Protein AF-A0A0V0HWE5-F1 (afdb_monomer)

Mean predicted aligned error: 19.74 Å

Secondary structure (DSSP, 8-state):
----------------------PPPHHHHHHHHHHHHHHHHHHHHHHHHHHHHHTT-TTTS-HHHHHHHHHHHHHHHHHHHHHHHHHTT--GGGSTHHHHHHHHHHHHHHHHHHHHHHHS---GGGS--HHHHHHHHHHH-TT--HHHHHHHHHHHHT-S---TTSGGGT-----------HHHHHHHHHHHHHHHHH--SSS---SS-PPPP---------

Organism: Solanum chacoense (NCBI:txid4108)

Solvent-accessible surface area (backbone atoms only — not comparable to full-atom values): 14117 Å² total; per-residue (Å²): 140,82,89,85,87,88,85,85,88,79,89,77,86,82,75,81,80,75,71,84,66,81,73,76,56,65,70,58,53,50,53,51,54,52,50,50,52,52,49,56,54,48,49,54,53,49,53,54,52,50,50,46,50,73,69,63,50,49,79,74,42,55,74,68,56,42,50,51,53,52,51,50,52,51,51,52,52,53,51,52,51,39,50,55,34,47,76,71,74,38,70,42,77,87,39,74,59,40,58,52,52,53,53,52,48,54,51,49,53,53,49,50,50,51,53,50,57,72,70,43,78,80,56,73,86,76,53,82,53,63,33,59,50,25,50,50,50,60,71,72,44,91,86,60,52,73,68,55,48,51,52,31,54,34,34,44,70,68,75,40,85,74,75,74,85,69,60,82,75,70,78,72,76,75,82,71,75,84,76,69,52,73,66,57,57,49,50,53,50,51,54,50,52,48,44,71,74,67,49,74,96,69,86,77,93,84,64,98,77,74,78,82,83,82,88,73,87,90,77,90,84,134

InterPro domains:
  IPR011082 Exosome-associated factor Rrp47/DNA strand repair C1D [PTHR15341] (23-208)

Sequence (222 aa):
MERVTEKEIGSSSSTSSSSNRKQIPDSVMEAVNRTSKNIDDLSSNVDEFLSLYGAGVFPDLGPLQQAQSLILLAKATTTLFALRLRCKGINPDDRPVKLEFERLSLFQEKLQELMALNKAPLRPSARINPQGAARFIEHSLPDLTPDQRKSMREISKGDGPRIKYLERVVHKKRKYPEQQSVRTATQEFLEKAARELLGENQSGFKGPLQLPEGDGEDVPMS

Nearest PDB structures (foldseek):
  8tsc-assembly1_B  TM=4.204E-01  e=5.463E+00  Homo sapiens
  8tdu-assembly1_B  TM=2.503E-01  e=4.856E+00  Homo sapiens

pLDDT: mean 76.26, std 19.78, range [33.34, 97.31]

Radius of gyration: 40.5 Å; Cα contacts (8 Å, |Δi|>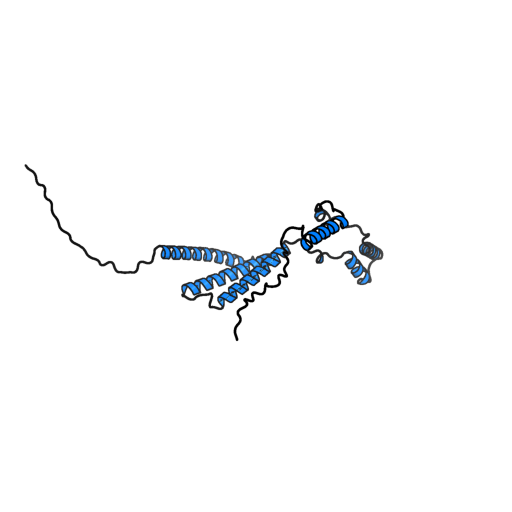4): 60; chains: 1; bounding box: 122×69×99 Å

Foldseek 3Di:
DDDDDDDDDDDDDPDDPPPPPVDDPVVVVVVVVVVVVVVVVVVVVVVVLVVCVVVPVLVVDDPLVNLVSVLVVLVVVLVVVCVVCVVVVHHCCVDCSVVSVVVSVVSVVVSVVVVVVVVDDDPPVPDPQLLVVLVCCLPVDPDDDPVSNVQSVCSVVVNHDDPPPPPPPPPPDDPDPDDDPPVVVVVVVVVVVCCLCVPDPDDDDDDPDDDDDDDDDDDDDD

Structure (mmCIF, N/CA/C/O backbone):
data_AF-A0A0V0HWE5-F1
#
_entry.id   AF-A0A0V0HWE5-F1
#
loop_
_atom_site.group_PDB
_atom_site.id
_atom_site.type_symbol
_atom_site.label_atom_id
_atom_site.label_alt_id
_atom_site.label_comp_id
_atom_site.label_asym_id
_atom_site.label_entity_id
_atom_site.label_seq_id
_atom_site.pdbx_PDB_ins_code
_atom_site.Cartn_x
_atom_site.Cartn_y
_atom_site.Cartn_z
_atom_site.occupancy
_atom_site.B_iso_or_equiv
_atom_site.auth_seq_id
_atom_site.auth_comp_id
_atom_site.auth_asym_id
_atom_site.auth_atom_id
_atom_site.pdbx_PDB_model_num
ATOM 1 N N . MET A 1 1 ? -77.116 32.538 46.857 1.00 41.03 1 MET A N 1
ATOM 2 C CA . MET A 1 1 ? -76.251 31.341 46.843 1.00 41.03 1 MET A CA 1
ATOM 3 C C . MET A 1 1 ? -75.023 31.698 46.016 1.00 41.03 1 MET A C 1
ATOM 5 O O . MET A 1 1 ? -75.010 31.463 44.823 1.00 41.03 1 MET A O 1
ATOM 9 N N . GLU A 1 2 ? -74.172 32.620 46.458 1.00 36.66 2 GLU A N 1
ATOM 10 C CA . GLU A 1 2 ? -73.298 32.634 47.647 1.00 36.66 2 GLU A CA 1
ATOM 11 C C . GLU A 1 2 ? -71.937 31.977 47.355 1.00 36.66 2 GLU A C 1
ATOM 13 O O . GLU A 1 2 ? -71.854 30.898 46.780 1.00 36.66 2 GLU A O 1
ATOM 18 N N . ARG A 1 3 ? -70.887 32.748 47.658 1.00 43.38 3 ARG A N 1
ATOM 19 C CA . ARG A 1 3 ? -69.461 32.531 47.381 1.00 43.38 3 ARG A CA 1
ATOM 20 C C . ARG A 1 3 ? -68.936 31.291 48.099 1.00 43.38 3 ARG A C 1
ATOM 22 O O . ARG A 1 3 ? -69.322 31.110 49.243 1.00 43.38 3 ARG A O 1
ATOM 29 N N . VAL A 1 4 ? -67.910 30.631 47.550 1.00 48.75 4 VAL A N 1
ATOM 30 C CA . VAL A 1 4 ? -66.791 30.114 48.363 1.00 48.75 4 VAL A CA 1
ATOM 31 C C . VAL A 1 4 ? -65.483 30.187 47.564 1.00 48.75 4 VAL A C 1
ATOM 33 O O . VAL A 1 4 ? -65.316 29.546 46.532 1.00 48.75 4 VAL A O 1
ATOM 36 N N . THR A 1 5 ? -64.566 31.009 48.061 1.00 47.47 5 THR A N 1
ATOM 37 C CA . THR A 1 5 ? -63.115 30.908 47.879 1.00 47.47 5 THR A CA 1
ATOM 38 C C . THR A 1 5 ? -62.572 29.939 48.919 1.00 47.47 5 THR A C 1
ATOM 40 O O . THR A 1 5 ? -62.862 30.166 50.089 1.00 47.47 5 THR A O 1
ATOM 43 N N . GLU A 1 6 ? -61.709 28.991 48.555 1.00 45.41 6 GLU A N 1
ATOM 44 C CA . GLU A 1 6 ? -60.754 28.419 49.511 1.00 45.41 6 GLU A CA 1
ATOM 45 C C . GLU A 1 6 ? -59.372 28.229 48.884 1.00 45.41 6 GLU A C 1
ATOM 47 O O . GLU A 1 6 ? -59.193 27.876 47.718 1.00 45.41 6 GLU A O 1
ATOM 52 N N . LYS A 1 7 ? -58.409 28.570 49.725 1.00 44.19 7 LYS A N 1
ATOM 53 C CA . LYS A 1 7 ? -56.963 28.589 49.593 1.00 44.19 7 LYS A CA 1
ATOM 54 C C . LYS A 1 7 ? -56.459 27.554 50.608 1.00 44.19 7 LYS A C 1
ATOM 56 O O . LYS A 1 7 ? -57.117 27.370 51.622 1.00 44.19 7 LYS A O 1
ATOM 61 N N . GLU A 1 8 ? -55.268 27.014 50.354 1.00 40.06 8 GLU A N 1
ATOM 62 C CA . GLU A 1 8 ? -54.281 26.434 51.293 1.00 40.06 8 GLU A CA 1
ATOM 63 C C . GLU A 1 8 ? -53.843 24.991 50.978 1.00 40.06 8 GLU A C 1
ATOM 65 O O . GLU A 1 8 ? -54.660 24.103 50.787 1.00 40.06 8 GLU A O 1
ATOM 70 N N . ILE A 1 9 ? -52.574 24.819 50.575 1.00 38.28 9 ILE A N 1
ATOM 71 C CA . ILE A 1 9 ? -51.355 24.472 51.353 1.00 38.28 9 ILE A CA 1
ATOM 72 C C . ILE A 1 9 ? -51.178 22.952 51.433 1.00 38.28 9 ILE A C 1
ATOM 74 O O . ILE A 1 9 ? -52.050 22.239 51.906 1.00 38.28 9 ILE A O 1
ATOM 78 N N . GLY A 1 10 ? -49.982 22.474 51.074 1.00 33.34 10 GLY A N 1
ATOM 79 C CA . GLY A 1 10 ? -49.492 21.211 51.623 1.00 33.34 10 GLY A CA 1
ATOM 80 C C . GLY A 1 10 ? -48.532 20.451 50.728 1.00 33.34 10 GLY A C 1
ATOM 81 O O . GLY A 1 10 ? -48.939 19.569 49.982 1.00 33.34 10 GLY A O 1
ATOM 82 N N . SER A 1 11 ? -47.242 20.757 50.864 1.00 44.69 11 SER A N 1
ATOM 83 C CA . SER A 1 11 ? -46.131 19.887 50.484 1.00 44.69 11 SER A CA 1
ATOM 84 C C . SER A 1 11 ? -46.395 18.415 50.805 1.00 44.69 11 SER A C 1
ATOM 86 O O . SER A 1 11 ? -46.680 18.060 51.944 1.00 44.69 11 SER A O 1
ATOM 88 N N . SER A 1 12 ? -46.133 17.539 49.843 1.00 40.34 12 SER A N 1
ATOM 89 C CA . SER A 1 12 ? -45.566 16.223 50.137 1.00 40.34 12 SER A CA 1
ATOM 90 C C . SER A 1 12 ? -44.520 15.903 49.079 1.00 40.34 12 SER A C 1
ATOM 92 O O . SER A 1 12 ? -44.768 15.375 48.002 1.00 40.34 12 SER A O 1
ATOM 94 N N . SER A 1 13 ? -43.307 16.309 49.430 1.00 45.25 13 SER A N 1
ATOM 95 C CA . SER A 1 13 ? -42.062 15.665 49.051 1.00 45.25 13 SER A CA 1
ATOM 96 C C . SER A 1 13 ? -42.220 14.143 48.952 1.00 45.25 13 SER A C 1
ATOM 98 O O . SER A 1 13 ? -42.266 13.463 49.975 1.00 45.25 13 SER A O 1
ATOM 100 N N . SER A 1 14 ? -42.226 13.594 47.739 1.00 41.97 14 SER A N 1
ATOM 101 C CA . SER A 1 14 ? -41.775 12.220 47.514 1.00 41.97 14 SER A CA 1
ATOM 102 C C . SER A 1 14 ? -40.329 12.280 47.043 1.00 41.97 14 SER A C 1
ATOM 104 O O . SER A 1 14 ? -40.000 12.319 45.856 1.00 41.97 14 SER A O 1
ATOM 106 N N . THR A 1 15 ? -39.485 12.386 48.056 1.00 38.53 15 THR A N 1
ATOM 107 C CA . THR A 1 15 ? -38.054 12.144 48.075 1.00 38.53 15 THR A CA 1
ATOM 108 C C . THR A 1 15 ? -37.641 10.952 47.213 1.00 38.53 15 THR A C 1
ATOM 110 O O . THR A 1 15 ? -38.073 9.820 47.409 1.00 38.53 15 THR A O 1
ATOM 113 N N . SER A 1 16 ? -36.737 11.249 46.281 1.00 50.16 16 SER A N 1
ATOM 114 C CA . SER A 1 16 ? -35.466 10.551 46.092 1.00 50.16 16 SER A CA 1
ATOM 115 C C . SER A 1 16 ? -35.472 9.028 46.267 1.00 50.16 16 SER A C 1
ATOM 117 O O . SER A 1 16 ? -35.171 8.494 47.333 1.00 50.16 16 SER A O 1
ATOM 119 N N . SER A 1 17 ? -35.581 8.331 45.146 1.00 45.50 17 SER A N 1
ATOM 120 C CA . SER A 1 17 ? -34.665 7.220 44.892 1.00 45.50 17 SER A CA 1
ATOM 121 C C . SER A 1 17 ? -34.130 7.327 43.467 1.00 45.50 17 SER A C 1
ATOM 123 O O . SER A 1 17 ? -34.233 6.410 42.656 1.00 45.50 17 SER A O 1
ATOM 125 N N . SER A 1 18 ? -33.522 8.483 43.156 1.00 45.94 18 SER A N 1
ATOM 126 C CA . SER A 1 18 ? -32.578 8.574 42.042 1.00 45.94 18 SER A CA 1
ATOM 127 C C . SER A 1 18 ? -31.434 7.629 42.360 1.00 45.94 18 SER A C 1
ATOM 129 O O . SER A 1 18 ? -30.475 7.975 43.049 1.00 45.94 18 SER A O 1
ATOM 131 N N . SER A 1 19 ? -31.597 6.393 41.894 1.00 50.16 19 SER A N 1
ATOM 132 C CA . SER A 1 19 ? -30.532 5.424 41.747 1.00 50.16 19 SER A CA 1
ATOM 133 C C . SER A 1 19 ? -29.379 6.167 41.104 1.00 50.16 19 SER A C 1
ATOM 135 O O . SER A 1 19 ? -29.466 6.572 39.948 1.00 50.16 19 SER A O 1
ATOM 137 N N . ASN A 1 20 ? -28.332 6.386 41.891 1.00 51.94 20 ASN A N 1
ATOM 138 C CA . ASN A 1 20 ? -27.132 7.126 41.536 1.00 51.94 20 ASN A CA 1
ATOM 139 C C . ASN A 1 20 ? -26.291 6.285 40.552 1.00 51.94 20 ASN A C 1
ATOM 141 O O . ASN A 1 20 ? -25.113 6.007 40.772 1.00 51.94 20 ASN A O 1
ATOM 145 N N . ARG A 1 21 ? -26.920 5.789 39.477 1.00 57.88 21 ARG A N 1
ATOM 146 C CA . ARG A 1 21 ? -26.221 5.261 38.317 1.00 57.88 21 ARG A CA 1
ATOM 147 C C . ARG A 1 21 ? -25.616 6.488 37.670 1.00 57.88 21 ARG A C 1
ATOM 149 O O . ARG A 1 21 ? -26.347 7.301 37.116 1.00 57.88 21 ARG A O 1
ATOM 156 N N . LYS A 1 22 ? -24.299 6.638 37.801 1.00 68.44 22 LYS A N 1
ATOM 157 C CA . LYS A 1 22 ? -23.520 7.622 37.048 1.00 68.44 22 LYS A CA 1
ATOM 158 C C . LYS A 1 22 ? -23.938 7.497 35.584 1.00 68.44 22 LYS A C 1
ATOM 160 O O . LYS A 1 22 ? -23.607 6.510 34.931 1.00 68.44 22 LYS A O 1
ATOM 165 N N . GLN A 1 23 ? -24.769 8.427 35.132 1.00 82.31 23 GLN A N 1
ATOM 166 C CA . GLN A 1 23 ? -25.356 8.387 33.806 1.00 82.31 23 GLN A CA 1
ATOM 167 C C . GLN A 1 23 ? -24.205 8.623 32.829 1.00 82.31 23 GLN A C 1
ATOM 169 O O . GLN A 1 23 ? -23.438 9.573 32.988 1.00 82.31 23 GLN A O 1
ATOM 174 N N . ILE A 1 24 ? -24.001 7.688 31.900 1.00 86.69 24 ILE A N 1
ATOM 175 C CA . ILE A 1 24 ? -22.943 7.805 30.894 1.00 86.69 24 ILE A CA 1
ATOM 176 C C . ILE A 1 24 ? -23.248 9.072 30.083 1.00 86.69 24 ILE A C 1
ATOM 178 O O . ILE A 1 24 ? -24.390 9.214 29.650 1.00 86.69 24 ILE A O 1
ATOM 182 N N . PRO A 1 25 ? -22.283 9.989 29.882 1.00 94.75 25 PRO A N 1
ATOM 183 C CA . PRO A 1 25 ? -22.539 11.205 29.121 1.00 94.75 25 PRO A CA 1
ATOM 184 C C . PRO A 1 25 ? -23.028 10.879 27.707 1.00 94.75 25 PRO A C 1
ATOM 186 O O . PRO A 1 25 ? -22.433 10.030 27.038 1.00 94.75 25 PRO A O 1
ATOM 189 N N . ASP A 1 26 ? -24.043 11.596 27.223 1.00 92.12 26 ASP A N 1
ATOM 190 C CA . ASP A 1 26 ? -24.638 11.353 25.899 1.00 92.12 26 ASP A CA 1
ATOM 191 C C . ASP A 1 26 ? -23.595 11.409 24.775 1.00 92.12 26 ASP A C 1
ATOM 193 O O . ASP A 1 26 ? -23.600 10.574 23.877 1.00 92.12 26 ASP A O 1
ATOM 197 N N . SER A 1 27 ? -22.610 12.307 24.892 1.00 95.25 27 SER A N 1
ATOM 198 C CA . SER A 1 27 ? -21.466 12.404 23.972 1.00 95.25 27 SER A CA 1
ATOM 199 C C . SER A 1 27 ? -20.696 11.083 23.821 1.00 95.25 27 SER A C 1
ATOM 201 O O . SER A 1 27 ? -20.339 10.684 22.710 1.00 95.25 27 SER A O 1
ATOM 203 N N . VAL A 1 28 ? -20.486 10.357 24.926 1.00 94.62 28 VAL A N 1
ATOM 204 C CA . VAL A 1 28 ? -19.817 9.048 24.902 1.00 94.62 28 VAL A CA 1
ATOM 205 C C . VAL A 1 28 ? -20.702 8.030 24.192 1.00 94.62 28 VAL A C 1
ATOM 207 O O . VAL A 1 28 ? -20.207 7.244 23.385 1.00 94.62 28 VAL A O 1
ATOM 210 N N . MET A 1 29 ? -22.013 8.064 24.439 1.00 94.69 29 MET A N 1
ATOM 211 C CA . MET A 1 29 ? -22.941 7.139 23.796 1.00 94.69 29 MET A CA 1
ATOM 212 C C . MET A 1 29 ? -23.079 7.385 22.297 1.00 94.69 29 MET A C 1
ATOM 214 O O . MET A 1 29 ? -23.049 6.437 21.510 1.00 94.69 29 MET A O 1
ATOM 218 N N . GLU A 1 30 ? -23.130 8.642 21.873 1.00 96.12 30 GLU A N 1
ATOM 219 C CA . GLU A 1 30 ? -23.076 8.996 20.460 1.00 96.12 30 GLU A CA 1
ATOM 220 C C . GLU A 1 30 ? -21.770 8.542 19.803 1.00 96.12 30 GLU A C 1
ATOM 222 O O . GLU A 1 30 ? -21.806 7.999 18.699 1.00 96.12 30 GLU A O 1
ATOM 227 N N . ALA A 1 31 ? -20.618 8.731 20.455 1.00 95.38 31 ALA A N 1
ATOM 228 C CA . ALA A 1 31 ? -19.327 8.297 19.924 1.00 95.38 31 ALA A CA 1
ATOM 229 C C . ALA A 1 31 ? -19.257 6.772 19.746 1.00 95.38 31 ALA A C 1
ATOM 231 O O . ALA A 1 31 ? -18.782 6.297 18.711 1.00 95.38 31 ALA A O 1
ATOM 232 N N . VAL A 1 32 ? -19.780 6.006 20.707 1.00 94.88 32 VAL A N 1
ATOM 233 C CA . VAL A 1 32 ? -19.885 4.541 20.609 1.00 94.88 32 VAL A CA 1
ATOM 234 C C . VAL A 1 32 ? -20.806 4.142 19.458 1.00 94.88 32 VAL A C 1
ATOM 236 O O . VAL A 1 32 ? -20.406 3.343 18.616 1.00 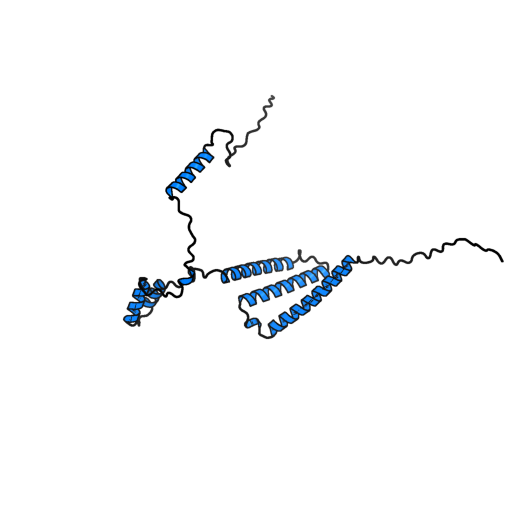94.88 32 VAL A O 1
ATOM 239 N N . ASN A 1 33 ? -21.992 4.747 19.358 1.00 95.56 33 ASN A N 1
ATOM 240 C CA . ASN A 1 33 ? -22.945 4.456 18.284 1.00 95.56 33 ASN A CA 1
ATOM 241 C C . ASN A 1 33 ? -22.380 4.796 16.896 1.00 95.56 33 ASN A C 1
ATOM 243 O O . ASN A 1 33 ? -22.548 4.019 15.957 1.00 95.56 33 ASN A O 1
ATOM 247 N N . ARG A 1 34 ? -21.679 5.930 16.758 1.00 97.00 34 ARG A N 1
ATOM 248 C CA . ARG A 1 34 ? -20.962 6.299 15.524 1.00 97.00 34 ARG A CA 1
ATOM 249 C C . ARG A 1 34 ? -19.881 5.275 15.189 1.00 97.00 34 ARG A C 1
ATOM 251 O O . ARG A 1 34 ? -19.786 4.843 14.049 1.00 97.00 34 ARG A O 1
ATOM 258 N N . THR A 1 35 ? -19.092 4.866 16.181 1.00 94.12 35 THR A N 1
ATOM 259 C CA . THR A 1 35 ? -18.017 3.885 15.978 1.00 94.12 35 THR A CA 1
ATOM 260 C C . THR A 1 35 ? -18.574 2.522 15.570 1.00 94.12 35 THR A C 1
ATOM 262 O O . THR A 1 35 ? -18.023 1.909 14.665 1.00 94.12 35 THR A O 1
ATOM 265 N N . SER A 1 36 ? -19.681 2.078 16.175 1.00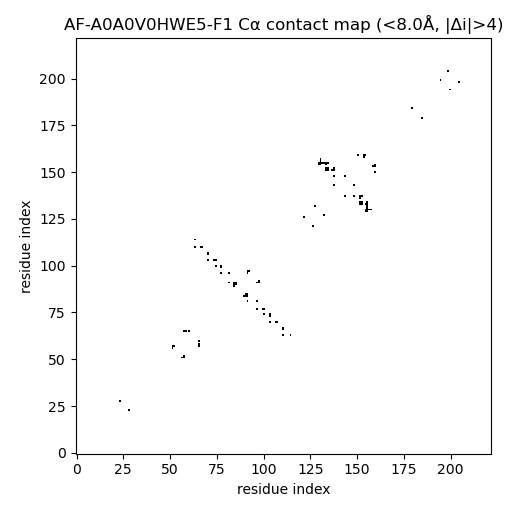 95.50 36 SER A N 1
ATOM 266 C CA . SER A 1 36 ? -20.363 0.833 15.796 1.00 95.50 36 SER A CA 1
ATOM 267 C C . SER A 1 36 ? -20.796 0.865 14.332 1.00 95.50 36 SER A C 1
ATOM 269 O O . SER A 1 36 ? -20.407 -0.014 13.576 1.00 95.50 36 SER A O 1
ATOM 271 N N . LYS A 1 37 ? -21.493 1.930 13.911 1.00 97.00 37 LYS A N 1
ATOM 272 C CA . LYS A 1 37 ? -21.913 2.102 12.510 1.00 97.00 37 LYS A CA 1
ATOM 273 C C . LYS A 1 37 ? -20.726 2.083 11.545 1.00 97.00 37 LYS A C 1
ATOM 275 O O . LYS A 1 37 ? -20.763 1.385 10.543 1.00 97.00 37 LYS A O 1
ATOM 280 N N . ASN A 1 38 ? -19.642 2.783 11.885 1.00 95.56 38 ASN A N 1
ATOM 281 C CA . ASN A 1 38 ? -18.433 2.797 11.058 1.00 95.56 38 ASN A CA 1
ATOM 282 C C . ASN A 1 38 ? -17.786 1.405 10.933 1.00 95.56 38 ASN A C 1
ATOM 284 O O . ASN A 1 38 ? -17.194 1.102 9.900 1.00 95.56 38 ASN A O 1
ATOM 288 N N . ILE A 1 39 ? -17.849 0.576 11.983 1.00 95.00 39 ILE A N 1
ATOM 289 C CA . ILE A 1 39 ? -17.341 -0.803 11.948 1.00 95.00 39 ILE A CA 1
ATOM 290 C C . ILE A 1 39 ? -18.230 -1.677 11.055 1.00 95.00 39 ILE A C 1
ATOM 292 O O . ILE A 1 39 ? -17.688 -2.461 10.279 1.00 95.00 39 ILE A O 1
ATOM 296 N N . ASP A 1 40 ? -19.553 -1.515 11.118 1.00 95.44 40 ASP A N 1
ATOM 297 C CA . ASP A 1 40 ? -20.501 -2.250 10.268 1.00 95.44 40 ASP A CA 1
ATOM 298 C C . ASP A 1 40 ? -20.300 -1.905 8.777 1.00 95.44 40 ASP A C 1
ATOM 300 O O . ASP A 1 40 ? -20.199 -2.796 7.923 1.00 95.44 40 ASP A O 1
ATOM 304 N N . ASP A 1 41 ? -20.140 -0.614 8.469 1.00 95.75 41 ASP A N 1
ATOM 305 C CA . ASP A 1 41 ? -19.822 -0.132 7.120 1.00 95.75 41 ASP A CA 1
ATOM 306 C C . ASP A 1 41 ? -18.471 -0.684 6.641 1.00 95.75 41 ASP A C 1
ATOM 308 O O . ASP A 1 41 ? -18.337 -1.157 5.509 1.00 95.75 41 ASP A O 1
ATOM 312 N N . LEU A 1 42 ? -17.447 -0.656 7.501 1.00 94.00 42 LEU A N 1
ATOM 313 C CA . LEU A 1 42 ? -16.129 -1.198 7.178 1.00 94.00 42 LEU A CA 1
ATOM 314 C C . LEU A 1 42 ? -16.183 -2.708 6.923 1.00 94.00 42 LEU A C 1
ATOM 316 O O . LEU A 1 42 ? -15.542 -3.163 5.980 1.00 94.00 42 LEU A O 1
ATOM 320 N N . SER A 1 43 ? -16.938 -3.468 7.723 1.00 93.94 43 SER A N 1
ATOM 321 C CA . SER A 1 43 ? -17.114 -4.913 7.527 1.00 93.94 43 SER A CA 1
ATOM 322 C C . SER A 1 43 ? -17.676 -5.199 6.141 1.00 93.94 43 SER A C 1
ATOM 324 O O . SER A 1 43 ? -17.088 -5.974 5.395 1.00 93.94 43 SER A O 1
ATOM 326 N N . SER A 1 44 ? -18.739 -4.487 5.759 1.00 95.38 44 SER A N 1
ATOM 327 C CA . SER A 1 44 ? -19.380 -4.645 4.449 1.00 95.38 44 SER A CA 1
ATOM 328 C C . SER A 1 44 ? -18.403 -4.369 3.295 1.00 95.38 44 SER A C 1
ATOM 330 O O . SER A 1 44 ? -18.306 -5.158 2.357 1.00 95.38 44 SER A O 1
ATOM 332 N N . ASN A 1 45 ? -17.618 -3.289 3.394 1.00 93.19 45 ASN A N 1
ATOM 333 C CA . ASN A 1 45 ? -16.607 -2.942 2.387 1.00 93.19 45 ASN A CA 1
ATOM 334 C C . ASN A 1 45 ? -15.461 -3.966 2.316 1.00 93.19 45 ASN A C 1
ATOM 336 O O . ASN A 1 45 ? -14.953 -4.262 1.234 1.00 93.19 45 ASN A O 1
ATOM 340 N N . VAL A 1 46 ? -15.014 -4.489 3.463 1.00 93.00 46 VAL A N 1
ATOM 341 C CA . VAL A 1 46 ? -13.950 -5.501 3.517 1.00 93.00 46 VAL A CA 1
ATOM 342 C C . VAL A 1 46 ? -14.443 -6.827 2.946 1.00 93.00 46 VAL A C 1
ATOM 344 O O . VAL A 1 46 ? -13.704 -7.453 2.192 1.00 93.00 46 VAL A O 1
ATOM 347 N N . ASP A 1 47 ? -15.677 -7.232 3.236 1.00 92.62 47 ASP A N 1
ATOM 348 C CA . ASP A 1 47 ? -16.270 -8.458 2.696 1.00 92.62 47 ASP A CA 1
ATOM 349 C C . ASP A 1 47 ? -16.423 -8.386 1.170 1.00 92.62 47 ASP A C 1
ATOM 351 O O . ASP A 1 47 ? -16.067 -9.335 0.464 1.00 92.62 47 ASP A O 1
ATOM 355 N N . GLU A 1 48 ? -16.867 -7.243 0.639 1.00 92.50 48 GLU A N 1
ATOM 356 C CA . GLU A 1 48 ? -16.896 -6.988 -0.806 1.00 92.50 48 GLU A CA 1
ATOM 357 C C . GLU A 1 48 ? -15.483 -7.064 -1.407 1.00 92.50 48 GLU A C 1
ATOM 359 O O . GLU A 1 48 ? -15.242 -7.794 -2.374 1.00 92.50 48 GLU A O 1
ATOM 364 N N . PHE A 1 49 ? -14.517 -6.378 -0.792 1.00 90.69 49 PHE A N 1
ATOM 365 C CA . PHE A 1 49 ? -13.127 -6.376 -1.241 1.00 90.69 49 PHE A CA 1
ATOM 366 C C . PHE A 1 49 ? -12.499 -7.783 -1.234 1.00 90.69 49 PHE A C 1
ATOM 368 O O . PHE A 1 49 ? -11.828 -8.171 -2.195 1.00 90.69 49 PHE A O 1
ATOM 375 N N . LEU A 1 50 ? -12.728 -8.576 -0.184 1.00 90.56 50 LEU A N 1
ATOM 376 C CA . LEU A 1 50 ? -12.229 -9.951 -0.072 1.00 90.56 50 LEU A CA 1
ATOM 377 C C . LEU A 1 50 ? -12.926 -10.900 -1.052 1.00 90.56 50 LEU A C 1
ATOM 379 O O . LEU A 1 50 ? -12.278 -11.802 -1.587 1.00 90.56 50 LEU A O 1
ATOM 383 N N . SER A 1 51 ? -14.209 -10.676 -1.343 1.00 91.56 51 SER A N 1
ATOM 384 C CA . SER A 1 51 ? -14.942 -11.436 -2.362 1.00 91.56 51 SER A CA 1
ATOM 385 C C . SER A 1 51 ? -14.328 -11.235 -3.750 1.00 91.56 51 SER A C 1
ATOM 387 O O . SER A 1 51 ? -14.095 -12.206 -4.472 1.00 91.56 51 SER A O 1
ATOM 389 N N . LEU A 1 52 ? -13.972 -9.992 -4.096 1.00 86.62 52 LEU A N 1
ATOM 390 C CA . LEU A 1 52 ? -13.259 -9.676 -5.340 1.00 86.62 52 LEU A CA 1
ATOM 391 C C . LEU A 1 52 ? -11.859 -10.308 -5.380 1.00 86.62 52 LEU A C 1
ATOM 393 O O . LEU A 1 52 ? -11.430 -10.802 -6.424 1.00 86.62 52 LEU A O 1
ATOM 397 N N . TYR A 1 53 ? -11.161 -10.343 -4.242 1.00 84.06 53 TYR A N 1
ATOM 398 C CA . TYR A 1 53 ? -9.853 -10.993 -4.129 1.00 84.06 53 TYR A CA 1
ATOM 399 C C . TYR A 1 53 ? -9.941 -12.510 -4.379 1.00 84.06 53 TYR A C 1
ATOM 401 O O . TYR A 1 53 ? -9.122 -13.067 -5.113 1.00 84.06 53 TYR A O 1
ATOM 409 N N . GLY A 1 54 ? -10.951 -13.176 -3.807 1.00 76.56 54 GLY A N 1
ATOM 410 C CA . GLY A 1 54 ? -11.179 -14.620 -3.944 1.00 76.56 54 GLY A CA 1
ATOM 411 C C . GLY A 1 54 ? -11.690 -15.057 -5.321 1.00 76.56 54 GLY A C 1
ATOM 412 O O . GLY A 1 54 ? -11.425 -16.182 -5.738 1.00 76.56 54 GLY A O 1
ATOM 413 N N . ALA A 1 55 ? -12.359 -14.169 -6.060 1.00 81.19 55 ALA A N 1
ATOM 414 C CA . ALA A 1 55 ? -12.915 -14.448 -7.387 1.00 81.19 55 ALA A CA 1
ATOM 415 C C . ALA A 1 55 ? -11.868 -14.524 -8.519 1.00 81.19 55 ALA A C 1
ATOM 417 O O . ALA A 1 55 ? -12.233 -14.618 -9.688 1.00 81.19 55 ALA A O 1
ATOM 418 N N . GLY A 1 56 ? -10.570 -14.463 -8.201 1.00 77.69 56 GLY A N 1
ATOM 419 C CA . GLY A 1 56 ? -9.508 -14.514 -9.207 1.00 77.69 56 GLY A CA 1
ATOM 420 C C . GLY A 1 56 ? -9.354 -13.223 -10.016 1.00 77.69 56 GLY A C 1
ATOM 421 O O . GLY A 1 56 ? -8.682 -13.245 -11.035 1.00 77.69 56 GLY A O 1
ATOM 422 N N . VAL A 1 57 ? -9.921 -12.102 -9.552 1.00 80.19 57 VAL A N 1
ATOM 423 C CA . VAL A 1 57 ? -9.744 -10.763 -10.156 1.00 80.19 57 VAL A CA 1
ATOM 424 C C . VAL A 1 57 ? -8.401 -10.145 -9.747 1.00 80.19 57 VAL A C 1
ATOM 426 O O . VAL A 1 57 ? -7.851 -9.287 -10.431 1.00 80.19 57 VAL A O 1
ATOM 429 N N . PHE A 1 58 ? -7.830 -10.592 -8.625 1.00 81.62 58 PHE A N 1
ATOM 430 C CA . PHE A 1 58 ? -6.573 -10.058 -8.107 1.00 81.62 58 PHE A CA 1
ATOM 431 C C . PHE A 1 58 ? -5.370 -10.221 -9.064 1.00 81.62 58 PHE A C 1
ATOM 433 O O . PHE A 1 58 ? -4.652 -9.237 -9.260 1.00 81.62 58 PHE A O 1
ATOM 440 N N . PRO A 1 59 ? -5.142 -11.386 -9.707 1.00 83.56 59 PRO A N 1
ATOM 441 C CA . PRO A 1 59 ? -4.084 -11.566 -10.704 1.00 83.56 59 PRO A CA 1
ATOM 442 C C . PRO A 1 59 ? -4.234 -10.675 -11.944 1.00 83.56 59 PRO A C 1
ATOM 444 O O . PRO A 1 59 ? -3.220 -10.332 -12.547 1.00 83.56 59 PRO A O 1
ATOM 447 N N . ASP A 1 60 ? -5.461 -10.273 -12.291 1.00 86.69 60 ASP A N 1
ATOM 448 C CA . ASP A 1 60 ? -5.744 -9.432 -13.464 1.00 86.69 60 ASP A CA 1
ATOM 449 C C . ASP A 1 60 ? -5.382 -7.955 -13.237 1.00 86.69 60 ASP A C 1
ATOM 451 O O . ASP A 1 60 ? -5.217 -7.184 -14.186 1.00 86.69 60 ASP A O 1
ATOM 455 N N . LEU A 1 61 ? -5.233 -7.540 -11.975 1.00 87.31 61 LEU A N 1
ATOM 456 C CA . LEU A 1 61 ? -4.786 -6.195 -11.629 1.00 87.31 61 LEU A CA 1
ATOM 457 C C . LEU A 1 61 ? -3.321 -5.982 -12.024 1.00 87.31 61 LEU A C 1
ATOM 459 O O . LEU A 1 61 ? -2.476 -6.867 -11.905 1.00 87.31 61 LEU A O 1
ATOM 463 N N . GLY A 1 62 ? -2.975 -4.750 -12.404 1.00 90.81 62 GLY A N 1
ATOM 464 C CA . GLY A 1 62 ? -1.572 -4.393 -12.607 1.00 90.81 62 GLY A CA 1
ATOM 465 C C . GLY A 1 62 ? -0.764 -4.565 -11.308 1.00 90.81 62 GLY A C 1
ATOM 466 O O . GLY A 1 62 ? -1.290 -4.300 -10.225 1.00 90.81 62 GLY A O 1
ATOM 467 N N . PRO A 1 63 ? 0.537 -4.905 -11.372 1.00 91.44 63 PRO A N 1
ATOM 468 C CA . PRO A 1 63 ? 1.347 -5.207 -10.183 1.00 91.44 63 PRO A CA 1
ATOM 469 C C . PRO A 1 63 ? 1.385 -4.054 -9.165 1.00 91.44 63 PRO A C 1
ATOM 471 O O . PRO A 1 63 ? 1.446 -4.263 -7.955 1.00 91.44 63 PRO A O 1
ATOM 474 N N . LEU A 1 64 ? 1.290 -2.811 -9.644 1.00 92.19 64 LEU A N 1
ATOM 475 C CA . LEU A 1 64 ? 1.238 -1.622 -8.796 1.00 92.19 64 LEU A CA 1
ATOM 476 C C . LEU A 1 64 ? -0.102 -1.477 -8.055 1.00 92.19 64 LEU A C 1
ATOM 478 O O . LEU A 1 64 ? -0.121 -1.071 -6.895 1.00 92.19 64 LEU A O 1
ATOM 482 N N . GLN A 1 65 ? -1.212 -1.825 -8.712 1.00 91.44 65 GLN A N 1
ATOM 483 C CA . GLN A 1 65 ? -2.546 -1.834 -8.102 1.00 91.44 65 GLN A CA 1
ATOM 484 C C . GLN A 1 65 ? -2.674 -2.984 -7.099 1.00 91.44 65 GLN A C 1
ATOM 486 O O . GLN A 1 65 ? -3.177 -2.773 -5.996 1.00 91.44 65 GLN A O 1
ATOM 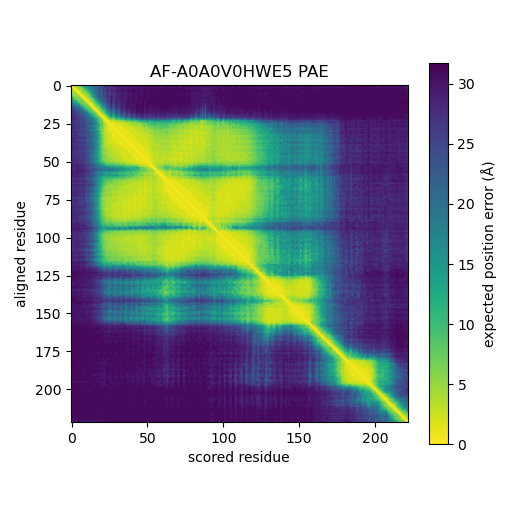491 N N . GLN A 1 66 ? -2.136 -4.161 -7.433 1.00 92.25 66 GLN A N 1
ATOM 492 C CA . GLN A 1 66 ? -2.021 -5.287 -6.504 1.00 92.25 66 GLN A CA 1
ATOM 493 C C . GLN A 1 66 ? -1.292 -4.858 -5.225 1.00 92.25 66 GLN A C 1
ATOM 495 O O . GLN A 1 66 ? -1.845 -4.977 -4.132 1.00 92.25 66 GLN A O 1
ATOM 500 N N . ALA A 1 67 ? -0.103 -4.259 -5.351 1.00 93.81 67 ALA A N 1
ATOM 501 C CA . ALA A 1 67 ? 0.662 -3.776 -4.202 1.00 93.81 67 ALA A CA 1
ATOM 502 C C . ALA A 1 67 ? -0.105 -2.731 -3.369 1.00 93.81 67 ALA A C 1
ATOM 504 O O . ALA A 1 67 ? -0.103 -2.801 -2.139 1.00 93.81 67 ALA A O 1
ATOM 505 N N . GLN A 1 68 ? -0.799 -1.791 -4.020 1.00 93.62 68 GLN A N 1
ATOM 506 C CA . GLN A 1 68 ? -1.600 -0.774 -3.333 1.00 93.62 68 GLN A CA 1
ATOM 507 C C . GLN A 1 68 ? -2.734 -1.402 -2.517 1.00 93.62 68 GLN A C 1
ATOM 509 O O . GLN A 1 68 ? -2.938 -1.035 -1.360 1.00 93.62 68 GLN A O 1
ATOM 514 N N . SER A 1 69 ? -3.450 -2.356 -3.106 1.00 92.56 69 SER A N 1
ATOM 515 C CA . SER A 1 69 ? -4.573 -3.032 -2.458 1.00 92.56 69 SER A CA 1
ATOM 516 C C . SER A 1 69 ? -4.128 -3.896 -1.264 1.00 92.56 69 SER A C 1
ATOM 518 O O . SER A 1 69 ? -4.751 -3.846 -0.205 1.00 92.56 69 SER A O 1
ATOM 520 N N . LEU A 1 70 ? -2.986 -4.588 -1.366 1.00 92.31 70 LEU A N 1
ATOM 521 C CA . LEU A 1 70 ? -2.404 -5.358 -0.260 1.00 92.31 70 LEU A CA 1
ATOM 522 C C . LEU A 1 70 ? -1.916 -4.462 0.884 1.00 92.31 70 LEU A C 1
ATOM 524 O O . LEU A 1 70 ? -2.144 -4.777 2.053 1.00 92.31 70 LEU A O 1
ATOM 528 N N . ILE A 1 71 ? -1.273 -3.331 0.573 1.00 95.25 71 ILE A N 1
ATOM 529 C CA . ILE A 1 71 ? -0.864 -2.359 1.597 1.00 95.25 71 ILE A CA 1
ATOM 530 C C . ILE A 1 71 ? -2.094 -1.768 2.289 1.00 95.25 71 ILE A C 1
ATOM 532 O O . ILE A 1 71 ? -2.087 -1.620 3.511 1.00 95.25 71 ILE A O 1
ATOM 536 N N . LEU A 1 72 ? -3.161 -1.467 1.543 1.00 93.88 72 LEU A N 1
ATOM 537 C CA . LEU A 1 72 ? -4.417 -0.990 2.120 1.00 93.88 72 LEU A CA 1
ATOM 538 C C . LEU A 1 72 ? -5.014 -2.020 3.090 1.00 93.88 72 LEU A C 1
ATOM 540 O O . LEU A 1 72 ? -5.343 -1.657 4.219 1.00 93.88 72 LEU A O 1
ATOM 544 N N . LEU A 1 73 ? -5.074 -3.295 2.692 1.00 93.06 73 LEU A N 1
ATOM 545 C CA . LEU A 1 73 ? -5.550 -4.387 3.545 1.00 93.06 73 LEU A CA 1
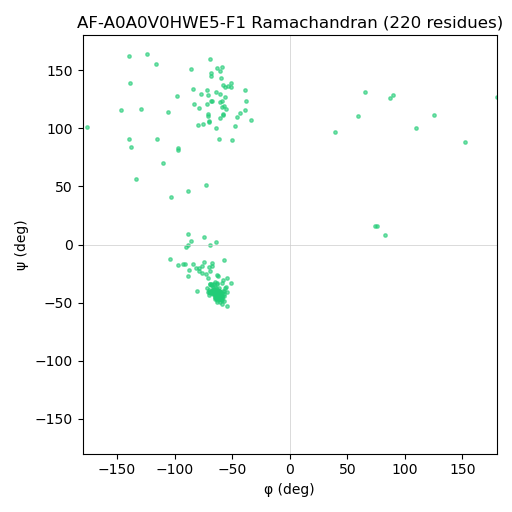ATOM 546 C C . LEU A 1 73 ? -4.697 -4.538 4.814 1.00 93.06 73 LEU A C 1
ATOM 548 O O . LEU A 1 73 ? -5.231 -4.676 5.917 1.00 93.06 73 LEU A O 1
ATOM 552 N N . ALA A 1 74 ? -3.371 -4.456 4.685 1.00 95.06 74 ALA A N 1
ATOM 553 C CA . ALA A 1 74 ? -2.462 -4.516 5.826 1.00 95.06 74 ALA A CA 1
ATOM 554 C C . ALA A 1 74 ? -2.682 -3.335 6.788 1.00 95.06 74 ALA A C 1
ATOM 556 O O . ALA A 1 74 ? -2.789 -3.536 7.997 1.00 95.06 74 ALA A O 1
ATOM 557 N N . LYS A 1 75 ? -2.839 -2.108 6.269 1.00 94.62 75 LYS A N 1
ATOM 558 C CA . LYS A 1 75 ? -3.158 -0.922 7.084 1.00 94.62 75 LYS A CA 1
ATOM 559 C C . LYS A 1 75 ? -4.513 -1.047 7.781 1.00 94.62 75 LYS A C 1
ATOM 561 O O . LYS A 1 75 ? -4.601 -0.742 8.972 1.00 94.62 75 LYS A O 1
ATOM 566 N N . ALA A 1 76 ? -5.546 -1.519 7.087 1.00 93.88 76 ALA A N 1
ATOM 567 C CA . ALA A 1 76 ? -6.860 -1.768 7.681 1.00 93.88 76 ALA A CA 1
ATOM 568 C C . ALA A 1 76 ? -6.766 -2.797 8.824 1.00 93.88 76 ALA A C 1
ATOM 570 O O . ALA A 1 76 ? -7.246 -2.558 9.929 1.00 93.88 76 ALA A O 1
ATOM 571 N N . THR A 1 77 ? -6.044 -3.895 8.610 1.00 93.81 77 THR A N 1
ATOM 572 C CA . THR A 1 77 ? -5.867 -4.945 9.625 1.00 93.81 77 THR A CA 1
ATOM 573 C C . THR A 1 77 ? -5.114 -4.431 10.858 1.00 93.81 77 THR A C 1
ATOM 575 O O . THR A 1 77 ? -5.553 -4.646 11.989 1.00 93.81 77 THR A O 1
ATOM 578 N N . THR A 1 78 ? -4.011 -3.698 10.670 1.00 94.56 78 THR A N 1
ATOM 579 C CA . THR A 1 78 ? -3.221 -3.141 11.782 1.00 94.56 78 THR A CA 1
ATOM 580 C C . THR A 1 78 ? -3.996 -2.074 12.558 1.00 94.56 78 THR A C 1
ATOM 582 O O . THR A 1 78 ? -3.941 -2.046 13.788 1.00 94.56 78 THR A O 1
ATOM 585 N N . THR A 1 79 ? -4.766 -1.224 11.872 1.00 93.44 79 THR A N 1
ATOM 586 C CA . THR A 1 79 ? -5.619 -0.218 12.532 1.00 93.44 79 THR A CA 1
ATOM 587 C C . THR A 1 79 ? -6.755 -0.859 13.327 1.00 93.44 79 THR A C 1
ATOM 589 O O . THR A 1 79 ? -6.972 -0.472 14.476 1.00 93.44 79 THR A O 1
ATOM 592 N N . LEU A 1 80 ? -7.416 -1.888 12.790 1.00 93.25 80 LEU A N 1
ATOM 593 C CA . LEU A 1 80 ? -8.418 -2.674 13.520 1.00 93.25 80 LEU A CA 1
ATOM 594 C C . LEU A 1 80 ? -7.824 -3.375 14.745 1.00 93.25 80 LEU A C 1
ATOM 596 O O . LEU A 1 80 ? -8.431 -3.389 15.819 1.00 93.25 80 LEU A O 1
ATOM 600 N N . PHE A 1 81 ? -6.613 -3.917 14.621 1.00 93.31 81 PHE A N 1
ATOM 601 C CA . PHE A 1 81 ? -5.911 -4.507 15.755 1.00 93.31 81 PHE A CA 1
ATOM 602 C C . PHE A 1 81 ? -5.592 -3.462 16.834 1.00 93.31 81 PHE A C 1
ATOM 604 O O . PHE A 1 81 ? -5.854 -3.698 18.014 1.00 93.31 81 PHE A O 1
ATOM 611 N N . ALA A 1 82 ? -5.100 -2.283 16.444 1.00 94.06 82 ALA A N 1
ATOM 612 C CA . ALA A 1 82 ? -4.851 -1.175 17.365 1.00 94.06 82 ALA A CA 1
ATOM 613 C C . ALA A 1 82 ? -6.141 -0.693 18.052 1.00 94.06 82 ALA A C 1
ATOM 615 O O . ALA A 1 82 ? -6.140 -0.463 19.263 1.00 94.06 82 ALA A O 1
ATOM 616 N N . LEU A 1 83 ? -7.256 -0.607 17.318 1.00 93.19 83 LEU A N 1
ATOM 617 C CA . LEU A 1 83 ? -8.574 -0.294 17.875 1.00 93.19 83 LEU A CA 1
ATOM 618 C C . LEU A 1 83 ? -8.988 -1.333 18.923 1.00 93.19 83 LEU A C 1
ATOM 620 O O . LEU A 1 83 ? -9.344 -0.968 20.042 1.00 93.19 83 LEU A O 1
ATOM 624 N N . ARG A 1 84 ? -8.855 -2.627 18.609 1.00 93.19 84 ARG A N 1
ATOM 625 C CA . ARG A 1 84 ? -9.145 -3.720 19.548 1.00 93.19 84 ARG A CA 1
ATOM 626 C C . ARG A 1 84 ? -8.312 -3.619 20.828 1.00 93.19 84 ARG A C 1
ATOM 628 O O . ARG A 1 84 ? -8.833 -3.900 21.907 1.00 93.19 84 ARG A O 1
ATOM 635 N N . LEU A 1 85 ? -7.035 -3.242 20.729 1.00 93.62 85 LEU A N 1
ATOM 636 C CA . LEU A 1 85 ? -6.186 -3.012 21.902 1.00 93.62 85 LEU A CA 1
ATOM 637 C C . LEU A 1 85 ? -6.699 -1.842 22.747 1.00 93.62 85 LEU A C 1
ATOM 639 O O . LEU A 1 85 ? -6.851 -2.002 23.959 1.00 93.62 85 LEU A O 1
ATOM 643 N N . ARG A 1 86 ? -7.056 -0.718 22.115 1.00 91.44 86 ARG A N 1
ATOM 644 C CA . ARG A 1 86 ? -7.626 0.448 22.810 1.00 91.44 86 ARG A CA 1
ATOM 645 C C . ARG A 1 86 ? -8.942 0.113 23.509 1.00 91.44 86 ARG A C 1
ATOM 647 O O . ARG A 1 86 ? -9.126 0.502 24.657 1.00 91.44 86 ARG A O 1
ATOM 654 N N . CYS A 1 87 ? -9.811 -0.685 22.887 1.00 91.25 87 CYS A N 1
ATOM 655 C CA . CYS A 1 87 ? -11.044 -1.173 23.516 1.00 91.25 87 CYS A CA 1
ATOM 656 C C . CYS A 1 87 ? -10.787 -2.061 24.746 1.00 91.25 87 CYS A C 1
ATOM 658 O O . CYS A 1 87 ? -11.628 -2.130 25.636 1.00 91.25 87 CYS A O 1
ATOM 660 N N . LYS A 1 88 ? -9.625 -2.723 24.824 1.00 93.19 88 LYS A N 1
ATOM 661 C CA . LYS A 1 88 ? -9.179 -3.474 26.011 1.00 93.19 88 LYS A CA 1
ATOM 662 C C . LYS A 1 88 ? -8.460 -2.603 27.050 1.00 93.19 88 LYS A C 1
ATOM 664 O O . LYS A 1 88 ? -7.970 -3.139 28.039 1.00 93.19 88 LYS A O 1
ATOM 669 N N . GLY A 1 89 ? -8.356 -1.292 26.823 1.00 92.19 89 GLY A N 1
ATOM 670 C CA . GLY A 1 89 ? -7.611 -0.370 27.682 1.00 92.19 89 GLY A CA 1
ATOM 671 C C . GLY A 1 89 ? -6.090 -0.457 27.525 1.00 92.19 89 GLY A C 1
ATOM 672 O O . GLY A 1 89 ? -5.362 0.020 28.389 1.00 92.19 89 GLY A O 1
ATOM 673 N N . ILE A 1 90 ? -5.591 -1.073 26.448 1.00 92.81 90 ILE A N 1
ATOM 674 C CA . ILE A 1 90 ? -4.155 -1.188 26.167 1.00 92.81 90 ILE A CA 1
ATOM 675 C C . ILE A 1 90 ? -3.762 -0.095 25.172 1.00 92.81 90 ILE A C 1
ATOM 677 O O . ILE A 1 90 ? -4.351 0.006 24.094 1.00 92.81 90 ILE A O 1
ATOM 681 N N . ASN A 1 91 ? -2.734 0.689 25.503 1.00 88.56 91 ASN A N 1
ATOM 682 C CA . ASN A 1 91 ? -2.179 1.673 24.582 1.00 88.56 91 ASN A CA 1
ATOM 683 C C . ASN A 1 91 ? -1.394 0.969 23.450 1.00 88.56 91 ASN A C 1
ATOM 685 O O . ASN A 1 91 ? -0.452 0.225 23.744 1.00 88.56 91 ASN A O 1
ATOM 689 N N . PRO A 1 92 ? -1.758 1.145 22.165 1.00 84.06 92 PRO A N 1
ATOM 690 C CA . PRO A 1 92 ? -1.036 0.526 21.052 1.00 84.06 92 PRO A CA 1
ATOM 691 C C . PRO A 1 92 ? 0.358 1.126 20.817 1.00 84.06 92 PRO A C 1
ATOM 693 O O . PRO A 1 92 ? 1.185 0.463 20.192 1.00 84.06 92 PRO A O 1
ATOM 696 N N . ASP A 1 93 ? 0.630 2.331 21.324 1.00 81.19 93 ASP A N 1
ATOM 697 C CA . ASP A 1 93 ? 1.886 3.049 21.068 1.00 81.19 93 ASP A CA 1
ATOM 698 C C . ASP A 1 93 ? 3.067 2.491 21.885 1.00 81.19 93 ASP A C 1
ATOM 700 O O . ASP A 1 93 ? 4.214 2.568 21.448 1.00 81.19 93 ASP A O 1
ATOM 704 N N . ASP A 1 94 ? 2.781 1.839 23.016 1.00 75.19 94 ASP A N 1
ATOM 705 C CA . ASP A 1 94 ? 3.772 1.210 23.907 1.00 75.19 94 ASP A CA 1
ATOM 706 C C . ASP A 1 94 ? 4.079 -0.251 23.515 1.00 75.19 94 ASP A C 1
ATOM 708 O O . ASP A 1 94 ? 4.687 -1.020 24.264 1.00 75.19 94 ASP A O 1
ATOM 712 N N . ARG A 1 95 ? 3.585 -0.688 22.353 1.00 76.12 95 ARG A N 1
ATOM 713 C CA . ARG A 1 95 ? 3.588 -2.082 21.894 1.00 76.12 95 ARG A CA 1
ATOM 714 C C . ARG A 1 95 ? 4.275 -2.203 20.530 1.00 76.12 95 ARG A C 1
ATOM 716 O O . ARG A 1 95 ? 4.370 -1.222 19.795 1.00 76.12 95 ARG A O 1
ATOM 723 N N . PRO A 1 96 ? 4.664 -3.426 20.115 1.00 86.12 96 PRO A N 1
ATOM 724 C CA . PRO A 1 96 ? 5.220 -3.678 18.778 1.00 86.12 96 PRO A CA 1
ATOM 725 C C . PRO A 1 96 ? 4.297 -3.257 17.620 1.00 86.12 96 PRO A C 1
ATOM 727 O O . PRO A 1 96 ? 4.749 -3.145 16.489 1.00 86.12 96 PRO A O 1
ATOM 730 N N . VAL A 1 97 ? 3.020 -2.966 17.889 1.00 90.38 97 VAL A N 1
ATOM 731 C CA . VAL A 1 97 ? 2.080 -2.407 16.906 1.00 90.38 97 VAL A CA 1
ATOM 732 C C . VAL A 1 97 ? 2.569 -1.072 16.339 1.00 90.38 97 VAL A C 1
ATOM 734 O O . VAL A 1 97 ? 2.361 -0.804 15.159 1.00 90.38 97 VAL A O 1
ATOM 737 N N . LYS A 1 98 ? 3.278 -0.259 17.131 1.00 90.81 98 LYS A N 1
ATOM 738 C CA . LYS A 1 98 ? 3.905 0.971 16.636 1.00 90.81 98 LYS A CA 1
ATOM 739 C C . LYS A 1 98 ? 4.918 0.692 15.518 1.00 90.81 98 LYS A C 1
ATOM 741 O O . LYS A 1 98 ? 4.881 1.353 14.484 1.00 90.81 98 LYS A O 1
ATOM 746 N N . LEU A 1 99 ? 5.752 -0.336 15.684 1.00 93.44 99 LEU A N 1
ATOM 747 C CA . LEU A 1 99 ? 6.723 -0.751 14.666 1.00 93.44 99 LEU A CA 1
ATOM 748 C C . LEU A 1 99 ? 6.024 -1.221 13.383 1.00 93.44 99 LEU A C 1
ATOM 750 O O . LEU A 1 99 ? 6.523 -0.987 12.286 1.00 93.44 99 LEU A O 1
ATOM 754 N N . GLU A 1 100 ? 4.843 -1.833 13.497 1.00 94.12 100 GLU A N 1
ATOM 755 C CA . GLU A 1 100 ? 4.035 -2.197 12.329 1.00 94.12 100 GLU A CA 1
ATOM 756 C C . GLU A 1 100 ? 3.516 -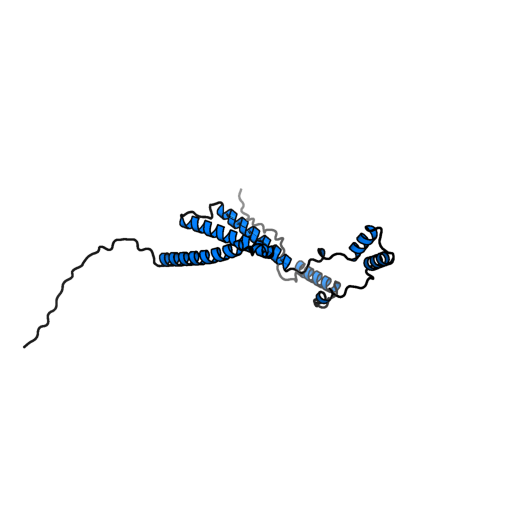0.969 11.572 1.00 94.12 100 GLU A C 1
ATOM 758 O O . GLU A 1 100 ? 3.514 -0.964 10.340 1.00 94.12 100 GLU A O 1
ATOM 763 N N . PHE A 1 101 ? 3.131 0.103 12.270 1.00 94.25 101 PHE A N 1
ATOM 764 C CA . PHE A 1 101 ? 2.763 1.363 11.617 1.00 94.25 101 PHE A CA 1
ATOM 765 C C . PHE A 1 101 ? 3.950 2.019 10.907 1.00 94.25 101 PHE A C 1
ATOM 767 O O . PHE A 1 101 ? 3.800 2.482 9.773 1.00 94.25 101 PHE A O 1
ATOM 774 N N . GLU A 1 102 ? 5.130 2.019 11.526 1.00 95.19 102 GLU A N 1
ATOM 775 C CA . GLU A 1 102 ? 6.365 2.529 10.916 1.00 95.19 102 GLU A CA 1
ATOM 776 C C . GLU A 1 102 ? 6.738 1.707 9.673 1.00 95.19 102 GLU A C 1
ATOM 778 O O . GLU A 1 102 ? 6.981 2.263 8.598 1.00 95.19 102 GLU A O 1
ATOM 783 N N . ARG A 1 103 ? 6.662 0.373 9.772 1.00 95.81 103 ARG A N 1
ATOM 784 C CA . ARG A 1 103 ? 6.896 -0.548 8.653 1.00 95.81 103 ARG A CA 1
ATOM 785 C C . ARG A 1 103 ? 5.940 -0.295 7.486 1.00 95.81 103 ARG A C 1
ATOM 787 O O . ARG A 1 103 ? 6.377 -0.234 6.336 1.00 95.81 103 ARG A O 1
ATOM 794 N N . LEU A 1 104 ? 4.645 -0.136 7.762 1.00 96.31 104 LEU A N 1
ATOM 795 C CA . LEU A 1 104 ? 3.639 0.146 6.732 1.00 96.31 104 LEU A CA 1
ATOM 796 C C . LEU A 1 104 ? 3.815 1.531 6.103 1.00 96.31 104 LEU A C 1
ATOM 798 O O . LEU A 1 104 ? 3.588 1.677 4.902 1.00 96.31 104 LEU A O 1
ATOM 802 N N . SER A 1 105 ? 4.252 2.523 6.880 1.00 96.31 105 SER A N 1
ATOM 803 C CA . SER A 1 105 ? 4.556 3.870 6.377 1.00 96.31 105 SER A CA 1
ATOM 804 C C . SER A 1 105 ? 5.719 3.828 5.386 1.00 96.31 105 SER A C 1
ATOM 806 O O . SER A 1 105 ? 5.587 4.311 4.263 1.00 96.31 105 SER A O 1
ATOM 808 N N . LEU A 1 106 ? 6.791 3.114 5.731 1.00 97.31 106 LEU A N 1
ATOM 809 C CA . LEU A 1 106 ? 7.938 2.908 4.848 1.00 97.31 106 LEU A CA 1
ATOM 810 C C . LEU A 1 106 ? 7.555 2.193 3.541 1.00 97.31 106 LEU A C 1
ATOM 812 O O . LEU A 1 106 ? 8.036 2.550 2.464 1.00 97.31 106 LEU A O 1
ATOM 816 N N . PHE A 1 107 ? 6.680 1.185 3.593 1.00 96.56 107 PHE A N 1
ATOM 817 C CA . PHE A 1 107 ? 6.204 0.533 2.368 1.00 96.56 107 PHE A CA 1
ATOM 818 C C . PHE A 1 107 ? 5.309 1.435 1.520 1.00 96.56 107 PHE A C 1
ATOM 820 O O . PHE A 1 107 ? 5.381 1.381 0.291 1.00 96.56 107 PHE A O 1
ATOM 827 N N . GLN A 1 108 ? 4.498 2.281 2.150 1.00 96.56 108 GLN A N 1
ATOM 828 C CA . GLN A 1 108 ? 3.683 3.249 1.431 1.00 96.56 108 GLN A CA 1
ATOM 829 C C . GLN A 1 108 ? 4.543 4.302 0.721 1.00 96.56 108 GLN A C 1
ATOM 831 O O . GLN A 1 108 ? 4.270 4.609 -0.439 1.00 96.56 108 GLN A O 1
ATOM 836 N N . GLU A 1 109 ? 5.595 4.804 1.367 1.00 97.00 109 GLU A N 1
ATOM 837 C CA . GLU A 1 109 ? 6.559 5.729 0.756 1.00 97.00 109 GLU A CA 1
ATOM 838 C C . GLU A 1 109 ? 7.233 5.104 -0.470 1.00 97.00 109 GLU A C 1
ATOM 840 O O . GLU A 1 109 ? 7.237 5.697 -1.550 1.00 97.00 109 GLU A O 1
ATOM 845 N N . LYS A 1 110 ? 7.708 3.857 -0.346 1.00 96.25 110 LYS A N 1
ATOM 846 C CA . LYS A 1 110 ? 8.281 3.103 -1.474 1.00 96.25 110 LYS A CA 1
ATOM 847 C C . LYS A 1 110 ? 7.290 2.939 -2.623 1.00 96.25 110 LYS A C 1
ATOM 849 O O . LYS A 1 110 ? 7.647 3.118 -3.786 1.00 96.25 110 LYS A O 1
ATOM 854 N N . LEU A 1 111 ? 6.036 2.603 -2.322 1.00 95.25 111 LEU A N 1
ATOM 855 C CA . LEU A 1 111 ? 5.001 2.472 -3.345 1.00 95.25 111 LEU A CA 1
ATOM 856 C C . LEU A 1 111 ? 4.712 3.817 -4.027 1.00 95.25 111 LEU A C 1
ATOM 858 O O . LEU A 1 111 ? 4.541 3.862 -5.246 1.00 95.25 111 LEU A O 1
ATOM 862 N N . GLN A 1 112 ? 4.705 4.914 -3.273 1.00 94.69 112 GLN A N 1
ATOM 863 C CA . GLN A 1 112 ? 4.520 6.257 -3.816 1.00 94.69 112 GLN A CA 1
ATOM 864 C C . GLN A 1 112 ? 5.684 6.671 -4.728 1.00 94.69 112 GLN A C 1
ATOM 866 O O . GLN A 1 112 ? 5.445 7.253 -5.790 1.00 94.69 112 GLN A O 1
ATOM 871 N N . GLU A 1 113 ? 6.921 6.321 -4.375 1.00 93.75 113 GLU A N 1
ATOM 872 C CA . GLU A 1 113 ? 8.089 6.523 -5.236 1.00 93.75 113 GLU A CA 1
ATOM 873 C C . GLU A 1 113 ? 7.956 5.733 -6.546 1.00 93.75 113 GLU A C 1
ATOM 875 O O . GLU A 1 113 ? 8.109 6.297 -7.631 1.00 93.75 113 GLU A O 1
ATOM 880 N N . LEU A 1 114 ? 7.573 4.455 -6.477 1.00 91.88 114 LEU A N 1
ATOM 881 C CA . LEU A 1 114 ? 7.333 3.634 -7.669 1.00 91.88 114 LEU A CA 1
ATOM 882 C C . LEU A 1 114 ? 6.204 4.196 -8.544 1.00 91.88 114 LEU A C 1
ATOM 884 O O . LEU A 1 114 ? 6.329 4.232 -9.769 1.00 91.88 114 LEU A O 1
ATOM 888 N N . MET A 1 115 ? 5.123 4.693 -7.939 1.00 91.00 115 MET A N 1
ATOM 889 C CA . MET A 1 115 ? 4.058 5.392 -8.663 1.00 91.00 115 MET A CA 1
ATOM 890 C C . MET A 1 115 ? 4.567 6.658 -9.355 1.00 91.00 115 MET A C 1
ATOM 892 O O . MET A 1 115 ? 4.168 6.933 -10.489 1.00 91.00 115 MET A O 1
ATOM 896 N N . ALA A 1 116 ? 5.436 7.429 -8.699 1.00 90.31 116 ALA A N 1
ATOM 897 C CA . ALA A 1 116 ? 6.044 8.618 -9.284 1.00 90.31 116 ALA A CA 1
ATOM 898 C C . ALA A 1 116 ? 6.964 8.258 -10.460 1.00 90.31 116 ALA A C 1
ATOM 900 O O . ALA A 1 116 ? 6.901 8.907 -11.503 1.00 90.31 116 ALA A O 1
ATOM 901 N N . LEU A 1 117 ? 7.752 7.187 -10.335 1.00 87.31 117 LEU A N 1
ATOM 902 C CA . LEU A 1 117 ? 8.604 6.672 -11.409 1.00 87.31 117 LEU A CA 1
ATOM 903 C C . LEU A 1 117 ? 7.797 6.151 -12.600 1.00 87.31 117 LEU A C 1
ATOM 905 O O . LEU A 1 117 ? 8.185 6.400 -13.737 1.00 87.31 117 LEU A O 1
ATOM 909 N N . ASN A 1 118 ? 6.668 5.486 -12.353 1.00 84.06 118 ASN A N 1
ATOM 910 C CA . ASN A 1 118 ? 5.779 5.009 -13.414 1.00 84.06 118 ASN A CA 1
ATOM 911 C C . ASN A 1 118 ? 5.133 6.172 -14.194 1.00 84.06 118 ASN A C 1
ATOM 913 O O . ASN A 1 118 ? 4.916 6.086 -15.398 1.00 84.06 118 ASN A O 1
ATOM 917 N N . LYS A 1 119 ? 4.848 7.289 -13.513 1.00 84.75 119 LYS A N 1
ATOM 918 C CA . LYS A 1 119 ? 4.314 8.514 -14.135 1.00 84.75 119 LYS A CA 1
ATOM 919 C C . LYS A 1 119 ? 5.395 9.377 -14.792 1.00 84.75 119 LYS A C 1
ATOM 921 O O . LYS A 1 119 ? 5.072 10.238 -15.611 1.00 84.75 119 LYS A O 1
ATOM 926 N N . ALA A 1 120 ? 6.659 9.202 -14.410 1.00 78.44 120 ALA A N 1
ATOM 927 C CA . ALA A 1 120 ? 7.761 9.986 -14.939 1.00 78.44 120 ALA A CA 1
ATOM 928 C C . ALA A 1 120 ? 8.008 9.646 -16.421 1.00 78.44 120 ALA A C 1
ATOM 930 O O . ALA A 1 120 ? 7.868 8.491 -16.828 1.00 78.44 120 ALA A O 1
ATOM 931 N N . PRO A 1 121 ? 8.411 10.627 -17.251 1.00 76.06 121 PRO A N 1
ATOM 932 C CA . PRO A 1 121 ? 8.828 10.333 -18.614 1.00 76.06 121 PRO A CA 1
ATOM 933 C C . PRO A 1 121 ? 9.968 9.310 -18.583 1.00 76.06 121 PRO A C 1
ATOM 935 O O . PRO A 1 121 ? 10.899 9.451 -17.787 1.00 76.06 121 PRO A O 1
ATOM 938 N N . LEU A 1 122 ? 9.884 8.299 -19.457 1.00 68.12 122 LEU A N 1
ATOM 939 C CA . LEU A 1 122 ? 10.887 7.241 -19.616 1.00 68.12 122 LEU A CA 1
ATOM 940 C C . LEU A 1 122 ? 12.299 7.825 -19.492 1.00 68.12 122 LEU A C 1
ATOM 942 O O . LEU A 1 122 ? 12.699 8.666 -20.308 1.00 68.12 122 LEU A O 1
ATOM 946 N N . ARG A 1 123 ? 13.031 7.397 -18.451 1.00 65.31 123 ARG A N 1
ATOM 947 C CA . ARG A 1 123 ? 14.387 7.888 -18.179 1.00 65.31 123 ARG A CA 1
ATOM 948 C C . ARG A 1 123 ? 15.238 7.713 -19.445 1.00 65.31 123 ARG A C 1
ATOM 950 O O . ARG A 1 123 ? 15.179 6.648 -20.060 1.00 65.31 123 ARG A O 1
ATOM 957 N N . PRO A 1 124 ? 16.062 8.702 -19.835 1.00 61.50 124 PRO A N 1
ATOM 958 C CA . PRO A 1 124 ? 16.932 8.586 -21.006 1.00 61.50 124 PRO A CA 1
ATOM 959 C C . PRO A 1 124 ? 17.843 7.351 -20.972 1.00 61.50 124 PRO A C 1
ATOM 961 O O . PRO A 1 124 ? 18.148 6.804 -22.023 1.00 61.50 124 PRO A O 1
ATOM 964 N N . SER A 1 125 ? 18.215 6.871 -19.779 1.00 60.38 125 SER A N 1
ATOM 965 C CA . SER A 1 125 ? 19.011 5.653 -19.578 1.00 60.38 125 SER A CA 1
ATOM 966 C C . SER A 1 125 ? 18.292 4.352 -19.951 1.00 60.38 125 SER A C 1
ATOM 968 O O . SER A 1 125 ? 18.953 3.346 -20.171 1.00 60.38 125 SER A O 1
ATOM 970 N N . ALA A 1 126 ? 16.959 4.358 -20.046 1.00 63.97 126 ALA A N 1
ATOM 971 C CA . ALA A 1 126 ? 16.168 3.231 -20.541 1.00 63.97 126 ALA A CA 1
ATOM 972 C C . ALA A 1 126 ? 15.978 3.273 -22.069 1.00 63.97 126 ALA A C 1
ATOM 974 O O . ALA A 1 126 ? 15.318 2.405 -22.640 1.00 63.97 126 ALA A O 1
ATOM 975 N N . ARG A 1 127 ? 16.525 4.287 -22.756 1.00 72.19 127 ARG A N 1
ATOM 976 C CA . ARG A 1 127 ? 16.514 4.333 -24.219 1.00 72.19 127 ARG A CA 1
ATOM 977 C C . ARG A 1 127 ? 17.672 3.494 -24.738 1.00 72.19 127 ARG A C 1
ATOM 979 O O . ARG A 1 127 ? 18.830 3.776 -24.448 1.00 72.19 127 ARG A O 1
ATOM 986 N N . ILE A 1 128 ? 17.346 2.481 -25.533 1.00 81.00 128 ILE A N 1
ATOM 987 C CA . ILE A 1 128 ? 18.334 1.688 -26.265 1.00 81.00 128 ILE A CA 1
ATOM 988 C C . ILE A 1 128 ? 19.167 2.651 -27.115 1.00 81.00 128 ILE A C 1
ATOM 990 O O . ILE A 1 128 ? 18.600 3.441 -27.868 1.00 81.00 128 ILE A O 1
ATOM 994 N N . ASN A 1 129 ? 20.498 2.605 -26.991 1.00 86.75 129 ASN A N 1
ATOM 995 C CA . ASN A 1 129 ? 21.392 3.326 -27.893 1.00 86.75 129 ASN A CA 1
ATOM 996 C C . ASN A 1 129 ? 21.426 2.563 -29.228 1.00 86.75 129 ASN A C 1
ATOM 998 O O . ASN A 1 129 ? 22.094 1.528 -29.295 1.00 86.75 129 ASN A O 1
ATOM 1002 N N . PRO A 1 130 ? 20.739 3.036 -30.288 1.00 87.31 130 PRO A N 1
ATOM 1003 C CA . PRO A 1 130 ? 20.647 2.285 -31.535 1.00 87.31 130 PRO A CA 1
ATOM 1004 C C . PRO A 1 130 ? 22.016 2.148 -32.209 1.00 87.31 130 PRO A C 1
ATOM 1006 O O . PRO A 1 130 ? 22.301 1.123 -32.817 1.00 87.31 130 PRO A O 1
ATOM 1009 N N . GLN A 1 131 ? 22.892 3.145 -32.047 1.00 90.12 131 GLN A N 1
ATOM 1010 C CA . GLN A 1 131 ? 24.236 3.133 -32.620 1.00 90.12 131 GLN A CA 1
ATOM 1011 C C . GLN A 1 131 ? 25.118 2.101 -31.916 1.00 90.12 131 GLN A C 1
ATOM 1013 O O . GLN A 1 131 ? 25.836 1.348 -32.568 1.00 90.12 131 GLN A O 1
ATOM 1018 N N . GLY A 1 132 ? 25.044 2.050 -30.583 1.00 90.00 132 GLY A N 1
ATOM 1019 C CA . GLY A 1 132 ? 25.737 1.044 -29.780 1.00 90.00 132 GLY A CA 1
ATOM 1020 C C . GLY A 1 132 ? 25.229 -0.362 -30.091 1.00 90.00 132 GLY A C 1
ATOM 1021 O O . GLY A 1 132 ? 26.029 -1.239 -30.398 1.00 90.00 132 GLY A O 1
ATOM 1022 N N . ALA A 1 133 ? 23.908 -0.556 -30.092 1.00 91.38 133 ALA A N 1
ATOM 1023 C CA . ALA A 1 133 ? 23.275 -1.830 -30.425 1.00 91.38 133 ALA A CA 1
ATOM 1024 C C . ALA A 1 133 ? 23.672 -2.324 -31.824 1.00 91.38 133 ALA A C 1
ATOM 1026 O O . ALA A 1 133 ? 24.011 -3.492 -31.972 1.00 91.38 133 ALA A O 1
ATOM 1027 N N . ALA A 1 134 ? 23.722 -1.437 -32.823 1.00 92.19 134 ALA A N 1
ATOM 1028 C CA . ALA A 1 134 ? 24.170 -1.792 -34.166 1.00 92.19 134 ALA A CA 1
ATOM 1029 C C . ALA A 1 134 ? 25.620 -2.311 -34.186 1.00 92.19 134 ALA A C 1
ATOM 1031 O O . ALA A 1 134 ? 25.883 -3.315 -34.840 1.00 92.19 134 ALA A O 1
ATOM 1032 N N . ARG A 1 135 ? 26.540 -1.705 -33.415 1.00 92.00 135 ARG A N 1
ATOM 1033 C CA . ARG A 1 135 ? 27.926 -2.207 -33.270 1.00 92.00 135 ARG A CA 1
ATOM 1034 C C . ARG A 1 135 ? 27.964 -3.573 -32.590 1.00 92.00 135 ARG A C 1
ATOM 1036 O O . ARG A 1 135 ? 28.693 -4.453 -33.033 1.00 92.00 135 ARG A O 1
ATOM 1043 N N . PHE A 1 136 ? 27.175 -3.757 -31.528 1.00 92.31 136 PHE A N 1
ATOM 1044 C CA . PHE A 1 136 ? 27.079 -5.049 -30.844 1.00 92.31 136 PHE A CA 1
ATOM 1045 C C . PHE A 1 136 ? 26.556 -6.140 -31.782 1.00 92.31 136 PHE A C 1
ATOM 1047 O O . PHE A 1 136 ? 27.145 -7.214 -31.835 1.00 92.31 136 PHE A O 1
ATOM 1054 N N . ILE A 1 137 ? 25.500 -5.861 -32.549 1.00 91.44 137 ILE A N 1
ATOM 1055 C CA . ILE A 1 137 ? 24.908 -6.805 -33.507 1.00 91.44 137 ILE A CA 1
ATOM 1056 C C . ILE A 1 137 ? 25.897 -7.129 -34.633 1.00 91.44 137 ILE A C 1
ATOM 1058 O O . ILE A 1 137 ? 26.102 -8.303 -34.930 1.00 91.44 137 ILE A O 1
ATOM 1062 N N . GLU A 1 138 ? 26.546 -6.112 -35.213 1.00 90.44 138 GLU A N 1
ATOM 1063 C CA . GLU A 1 138 ? 27.529 -6.273 -36.295 1.00 90.44 138 GLU A CA 1
ATOM 1064 C C . GLU A 1 138 ? 28.690 -7.198 -35.903 1.00 90.44 138 GLU A C 1
ATOM 1066 O O . GLU A 1 138 ? 29.131 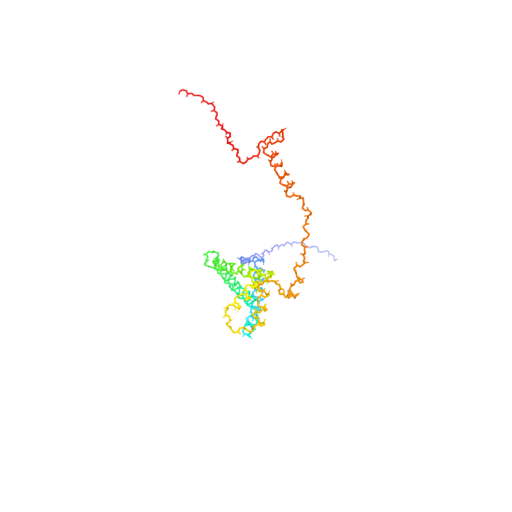-8.005 -36.721 1.00 90.44 138 GLU A O 1
ATOM 1071 N N . HIS A 1 139 ? 29.172 -7.094 -34.661 1.00 91.31 139 HIS A N 1
ATOM 1072 C CA . HIS A 1 139 ? 30.300 -7.887 -34.171 1.00 91.31 139 HIS A CA 1
ATOM 1073 C C . HIS A 1 139 ? 29.910 -9.239 -33.561 1.00 91.31 139 HIS A C 1
ATOM 1075 O O . HIS A 1 139 ? 30.731 -10.152 -33.572 1.00 91.31 139 HIS A O 1
ATOM 1081 N N . SER A 1 140 ? 28.697 -9.378 -33.018 1.00 92.19 140 SER A N 1
ATOM 1082 C CA . SER A 1 140 ? 28.275 -10.608 -32.325 1.00 92.19 140 SER A CA 1
ATOM 1083 C C . SER A 1 140 ? 27.670 -11.651 -33.264 1.00 92.19 140 SER A C 1
ATOM 1085 O O . SER A 1 140 ? 27.638 -12.828 -32.913 1.00 92.19 140 SER A O 1
ATOM 1087 N N . LEU A 1 141 ? 27.175 -11.240 -34.437 1.00 87.75 141 LEU A N 1
ATOM 1088 C CA . LEU A 1 141 ? 26.585 -12.145 -35.422 1.00 87.75 141 LEU A CA 1
ATOM 1089 C C . LEU A 1 141 ? 27.545 -12.356 -36.607 1.00 87.75 141 LEU A C 1
ATOM 1091 O O . LEU A 1 141 ? 27.789 -11.417 -37.368 1.00 87.75 141 LEU A O 1
ATOM 1095 N N . PRO A 1 142 ? 28.079 -13.575 -36.807 1.00 81.38 142 PRO A N 1
ATOM 1096 C CA . PRO A 1 142 ? 28.976 -13.863 -37.927 1.00 81.38 142 PRO A CA 1
ATOM 1097 C C . PRO A 1 142 ? 28.250 -13.873 -39.286 1.00 81.38 142 PRO A C 1
ATOM 1099 O O . PRO A 1 142 ? 28.840 -13.465 -40.288 1.00 81.38 142 PRO A O 1
ATOM 1102 N N . ASP A 1 143 ? 26.957 -14.218 -39.302 1.00 87.44 143 ASP A N 1
ATOM 1103 C CA . ASP A 1 143 ? 26.182 -14.523 -40.517 1.00 87.44 143 ASP A CA 1
ATOM 1104 C C . ASP A 1 143 ? 25.246 -13.383 -40.954 1.00 87.44 143 ASP A C 1
ATOM 1106 O O . ASP A 1 143 ? 24.096 -13.588 -41.346 1.00 87.44 143 ASP A O 1
ATOM 1110 N N . LEU A 1 144 ? 25.719 -12.140 -40.878 1.00 86.75 144 LEU A N 1
ATOM 1111 C CA . LEU A 1 144 ? 24.997 -11.000 -41.447 1.00 86.75 144 LEU A CA 1
ATOM 1112 C C . LEU A 1 144 ? 25.183 -10.965 -42.968 1.00 86.75 144 LEU A C 1
ATOM 1114 O O . LEU A 1 144 ? 26.314 -10.964 -43.462 1.00 86.75 144 LEU A O 1
ATOM 1118 N N . THR A 1 145 ? 24.081 -10.857 -43.716 1.00 90.19 145 THR A N 1
ATOM 1119 C CA . THR A 1 145 ? 24.147 -10.590 -45.164 1.00 90.19 145 THR A CA 1
ATOM 1120 C C . THR A 1 145 ? 24.882 -9.266 -45.427 1.00 90.19 145 THR A C 1
ATOM 1122 O O . THR A 1 145 ? 24.867 -8.369 -44.573 1.00 90.19 145 THR A O 1
ATOM 1125 N N . PRO A 1 146 ? 25.533 -9.094 -46.593 1.00 88.75 146 PRO A N 1
ATOM 1126 C CA . PRO A 1 146 ? 26.301 -7.880 -46.885 1.00 88.75 146 PRO A CA 1
ATOM 1127 C C . PRO A 1 146 ? 25.456 -6.602 -46.767 1.00 88.75 146 PRO A C 1
ATOM 1129 O O . PRO A 1 146 ? 25.931 -5.600 -46.229 1.00 88.75 146 PRO A O 1
ATOM 1132 N N . ASP A 1 147 ? 24.186 -6.659 -47.173 1.00 88.75 147 ASP A N 1
ATOM 1133 C CA . ASP A 1 147 ? 23.249 -5.537 -47.072 1.00 88.75 147 ASP A CA 1
ATOM 1134 C C . ASP A 1 147 ? 22.885 -5.214 -45.617 1.00 88.75 147 ASP A C 1
ATOM 1136 O O . ASP A 1 147 ? 22.861 -4.046 -45.222 1.00 88.75 147 ASP A O 1
ATOM 1140 N N . GLN A 1 148 ? 22.683 -6.236 -44.778 1.00 89.19 148 GLN A N 1
ATOM 1141 C CA . GLN A 1 148 ? 22.445 -6.045 -43.344 1.00 89.19 148 GLN A CA 1
ATOM 1142 C C . GLN A 1 148 ? 23.674 -5.465 -42.643 1.00 89.19 148 GLN A C 1
ATOM 1144 O O . GLN A 1 148 ? 23.540 -4.545 -41.837 1.00 89.19 148 GLN A O 1
ATOM 1149 N N . ARG A 1 149 ? 24.880 -5.946 -42.972 1.00 88.81 149 ARG A N 1
ATOM 1150 C CA . ARG A 1 149 ? 26.128 -5.413 -42.408 1.00 88.81 149 ARG A CA 1
ATOM 1151 C C . ARG A 1 149 ? 26.328 -3.947 -42.804 1.00 88.81 149 ARG A C 1
ATOM 1153 O O . ARG A 1 149 ? 26.682 -3.127 -41.958 1.00 88.81 149 ARG A O 1
ATOM 1160 N N . LYS A 1 150 ? 26.030 -3.587 -44.058 1.00 89.19 150 LYS A N 1
ATOM 1161 C CA . LYS A 1 150 ? 26.061 -2.192 -44.522 1.00 89.19 150 LYS A CA 1
ATOM 1162 C C . LYS A 1 150 ? 25.048 -1.320 -43.771 1.00 89.19 150 LYS A C 1
ATOM 1164 O O . LYS A 1 150 ? 25.421 -0.258 -43.277 1.00 89.19 150 LYS A O 1
ATOM 1169 N N . SER A 1 151 ? 23.817 -1.803 -43.604 1.00 88.69 151 SER A N 1
ATOM 1170 C CA . SER A 1 151 ? 22.771 -1.113 -42.839 1.00 88.69 151 SER A CA 1
ATOM 1171 C C . SER A 1 151 ? 23.162 -0.894 -41.369 1.00 88.69 151 SER A C 1
ATOM 1173 O O . SER A 1 151 ? 23.042 0.221 -40.859 1.00 88.69 151 SER A O 1
ATOM 1175 N N . MET A 1 152 ? 23.712 -1.909 -40.688 1.00 89.12 152 MET A N 1
ATOM 1176 C CA . MET A 1 152 ? 24.194 -1.769 -39.305 1.00 89.12 152 MET A CA 1
ATOM 1177 C C . MET A 1 152 ? 25.323 -0.737 -39.195 1.00 89.12 152 MET A C 1
ATOM 1179 O O . MET A 1 152 ? 25.343 0.064 -38.256 1.00 89.12 152 MET A O 1
ATOM 1183 N N . ARG A 1 153 ? 26.214 -0.679 -40.191 1.00 88.38 153 ARG A N 1
ATOM 1184 C CA . ARG A 1 153 ? 27.305 0.300 -40.243 1.00 88.38 153 ARG A CA 1
ATOM 1185 C C . ARG A 1 153 ? 26.820 1.734 -40.475 1.00 88.38 153 ARG A C 1
ATOM 1187 O O . ARG A 1 153 ? 27.413 2.672 -39.949 1.00 88.38 153 ARG A O 1
ATOM 1194 N N . GLU A 1 154 ? 25.751 1.921 -41.243 1.00 89.56 154 GLU A N 1
ATOM 1195 C CA . GLU A 1 154 ? 25.102 3.228 -41.433 1.00 89.56 154 GLU A CA 1
ATOM 1196 C C . GLU A 1 154 ? 24.400 3.694 -40.145 1.00 89.56 154 GLU A C 1
ATOM 1198 O O . GLU A 1 154 ? 24.545 4.849 -39.730 1.00 89.56 154 GLU A O 1
ATOM 1203 N N . ILE A 1 155 ? 23.721 2.782 -39.440 1.00 88.25 155 ILE A N 1
ATOM 1204 C CA . ILE A 1 155 ? 23.088 3.066 -38.142 1.00 88.25 155 ILE A CA 1
ATOM 1205 C C . ILE A 1 155 ? 24.142 3.382 -37.072 1.00 88.25 155 ILE A C 1
ATOM 1207 O O . ILE A 1 155 ? 23.943 4.304 -36.281 1.00 88.25 155 ILE A O 1
ATOM 1211 N N . SER A 1 156 ? 25.285 2.686 -37.058 1.00 86.94 156 SER A N 1
ATOM 1212 C CA . SER A 1 156 ? 26.354 2.906 -36.069 1.00 86.94 156 SER A CA 1
ATOM 1213 C C . SER A 1 156 ? 27.088 4.245 -36.218 1.00 86.94 156 SER A C 1
ATOM 1215 O O . SER A 1 156 ? 27.659 4.738 -35.235 1.00 86.94 156 SER A O 1
ATOM 1217 N N . LYS A 1 157 ? 27.054 4.835 -37.421 1.00 87.81 157 LYS A N 1
ATOM 1218 C CA . LYS A 1 157 ? 27.565 6.182 -37.732 1.00 87.81 157 LYS A CA 1
ATOM 1219 C C . LYS A 1 157 ? 26.563 7.296 -37.422 1.00 87.81 157 LYS A C 1
ATOM 1221 O O . LYS A 1 157 ? 26.962 8.446 -37.293 1.00 87.81 157 LYS A O 1
ATOM 1226 N N . GLY A 1 158 ? 25.283 6.958 -37.255 1.00 77.56 158 GLY A N 1
ATOM 1227 C CA . GLY A 1 158 ? 24.212 7.936 -37.056 1.00 77.56 158 GLY A CA 1
ATOM 1228 C C . GLY A 1 158 ? 23.665 8.552 -38.349 1.00 77.56 158 GLY A C 1
ATOM 1229 O O . GLY A 1 158 ? 22.830 9.449 -38.258 1.00 77.56 158 GLY A O 1
ATOM 1230 N N . ASP A 1 159 ? 24.084 8.036 -39.509 1.00 65.62 159 ASP A N 1
ATOM 1231 C CA . ASP A 1 159 ? 23.674 8.486 -40.850 1.00 65.62 159 ASP A CA 1
ATOM 1232 C C . ASP A 1 159 ? 22.429 7.744 -41.381 1.00 65.62 159 ASP A C 1
ATOM 1234 O O . ASP A 1 159 ? 21.933 8.033 -42.468 1.00 65.62 159 ASP A O 1
ATOM 1238 N N . GLY A 1 160 ? 21.906 6.776 -40.620 1.00 60.28 160 GLY A N 1
ATOM 1239 C CA . GLY A 1 160 ? 20.708 6.020 -40.986 1.00 60.28 160 GLY A CA 1
ATOM 1240 C C . GLY A 1 160 ? 19.413 6.854 -40.936 1.00 60.28 160 GLY A C 1
ATOM 1241 O O . GLY A 1 160 ? 19.348 7.870 -40.233 1.00 60.28 160 GLY A O 1
ATOM 1242 N N . PRO A 1 161 ? 18.335 6.422 -41.624 1.00 56.88 161 PRO A N 1
ATOM 1243 C CA . PRO A 1 161 ? 17.052 7.116 -41.600 1.00 56.88 161 PRO A CA 1
ATOM 1244 C C . PRO A 1 161 ? 16.545 7.221 -40.159 1.00 56.88 161 PRO A C 1
ATOM 1246 O O . PRO A 1 161 ? 16.186 6.220 -39.535 1.00 56.88 161 PRO A O 1
ATOM 1249 N N . ARG A 1 162 ? 16.509 8.438 -39.603 1.00 57.31 162 ARG A N 1
ATOM 1250 C CA . ARG A 1 162 ? 15.903 8.665 -38.287 1.00 57.31 162 ARG A CA 1
ATOM 1251 C C . ARG A 1 162 ? 14.447 8.219 -38.343 1.00 57.31 162 ARG A C 1
ATOM 1253 O O . ARG A 1 162 ? 13.649 8.772 -39.099 1.00 57.31 162 ARG A O 1
ATOM 1260 N N . ILE A 1 163 ? 14.093 7.223 -37.535 1.00 55.50 163 ILE A N 1
ATOM 1261 C CA . ILE A 1 163 ? 12.714 6.760 -37.386 1.00 55.50 163 ILE A CA 1
ATOM 1262 C C . ILE A 1 163 ? 11.907 7.915 -36.774 1.00 55.50 163 ILE A C 1
ATOM 1264 O O . ILE A 1 163 ? 11.950 8.166 -35.570 1.00 55.50 163 ILE A O 1
ATOM 1268 N N . LYS A 1 164 ? 11.167 8.635 -37.626 1.00 53.19 164 LYS A N 1
ATOM 1269 C CA . LYS A 1 164 ? 10.407 9.865 -37.314 1.00 53.19 164 LYS A CA 1
ATOM 1270 C C . LYS A 1 164 ? 9.261 9.678 -36.303 1.00 53.19 164 LYS A C 1
ATOM 1272 O O . LYS A 1 164 ? 8.538 10.628 -36.012 1.00 53.19 164 LYS A O 1
ATOM 1277 N N . TYR A 1 165 ? 9.058 8.476 -35.764 1.00 50.50 165 TYR A N 1
ATOM 1278 C CA . TYR A 1 165 ? 7.904 8.178 -34.914 1.00 50.50 165 TYR A CA 1
ATOM 1279 C C . TYR A 1 165 ? 8.031 8.682 -33.466 1.00 50.50 165 TYR A C 1
ATOM 1281 O O . TYR A 1 165 ? 7.002 8.907 -32.835 1.00 50.50 165 TYR A O 1
ATOM 1289 N N . LEU A 1 166 ? 9.240 8.956 -32.952 1.00 52.00 166 LEU A N 1
ATOM 1290 C CA . LEU A 1 166 ? 9.424 9.406 -31.557 1.00 52.00 166 LEU A CA 1
ATOM 1291 C C . LEU A 1 166 ? 9.717 10.913 -31.395 1.00 52.00 166 LEU A C 1
ATOM 1293 O O . LEU A 1 166 ? 9.645 11.445 -30.287 1.00 52.00 166 LEU A O 1
ATOM 1297 N N . GLU A 1 167 ? 10.022 11.631 -32.480 1.00 47.25 167 GLU A N 1
ATOM 1298 C CA . GLU A 1 167 ? 10.449 13.043 -32.418 1.00 47.25 167 GLU A CA 1
ATOM 1299 C C . GLU A 1 167 ? 9.303 14.028 -32.118 1.00 47.25 167 GLU A C 1
ATOM 1301 O O . GLU A 1 167 ? 9.553 15.147 -31.667 1.00 47.25 167 GLU A O 1
ATOM 1306 N N . ARG A 1 168 ? 8.032 13.619 -32.249 1.00 47.66 168 ARG A N 1
ATOM 1307 C CA . ARG A 1 168 ? 6.889 14.524 -32.020 1.00 47.66 168 ARG A CA 1
ATOM 1308 C C . ARG A 1 168 ? 6.698 14.985 -30.568 1.00 47.66 168 ARG A C 1
ATOM 1310 O O . ARG A 1 168 ? 6.016 15.981 -30.356 1.00 47.66 168 ARG A O 1
ATOM 1317 N N . VAL A 1 169 ? 7.312 14.334 -29.575 1.00 50.19 169 VAL A N 1
ATOM 1318 C CA . VAL A 1 169 ? 7.118 14.690 -28.149 1.00 50.19 169 VAL A CA 1
ATOM 1319 C C . VAL A 1 169 ? 8.228 15.601 -27.596 1.00 50.19 169 VAL A C 1
ATOM 1321 O O . VAL A 1 169 ? 8.031 16.268 -26.583 1.00 50.19 169 VAL A O 1
ATOM 1324 N N . VAL A 1 170 ? 9.386 15.700 -28.259 1.00 50.84 170 VAL A N 1
ATOM 1325 C CA . VAL A 1 170 ? 10.567 16.393 -27.696 1.00 50.84 170 VAL A CA 1
ATOM 1326 C C . VAL A 1 170 ? 10.632 17.882 -28.075 1.00 50.84 170 VAL A C 1
ATOM 1328 O O . VAL A 1 170 ? 11.287 18.670 -27.396 1.00 50.84 170 VAL A O 1
ATOM 1331 N N . HIS A 1 171 ? 9.894 18.329 -29.092 1.00 47.09 171 HIS A N 1
ATOM 1332 C CA . HIS A 1 171 ? 9.906 19.730 -29.531 1.00 47.09 171 HIS A CA 1
ATOM 1333 C C . HIS A 1 171 ? 8.892 20.627 -28.796 1.00 47.09 171 HIS A C 1
ATOM 1335 O O . HIS A 1 171 ? 8.226 21.451 -29.412 1.00 47.09 171 HIS A O 1
ATOM 1341 N N . LYS A 1 172 ? 8.806 20.543 -27.463 1.00 50.97 172 LYS A N 1
ATOM 1342 C CA . LYS A 1 172 ? 8.353 21.687 -26.650 1.00 50.97 172 LYS A CA 1
ATOM 1343 C C . LYS A 1 172 ? 9.591 22.402 -26.120 1.00 50.97 172 LYS A C 1
ATOM 1345 O O . LYS A 1 172 ? 10.045 22.169 -25.003 1.00 50.97 172 LYS A O 1
ATOM 1350 N N . LYS A 1 173 ? 10.176 23.242 -26.978 1.00 49.81 173 LYS A N 1
ATOM 1351 C CA . LYS A 1 173 ? 11.270 24.150 -26.624 1.00 49.81 173 LYS A CA 1
ATOM 1352 C C . LYS A 1 173 ? 10.817 25.024 -25.450 1.00 49.81 173 LYS A C 1
ATOM 1354 O O . LYS A 1 173 ? 9.888 25.816 -25.588 1.00 49.81 173 LYS A O 1
ATOM 1359 N N . ARG A 1 174 ? 11.484 24.890 -24.303 1.00 49.09 174 ARG A N 1
ATOM 1360 C CA . ARG A 1 174 ? 11.497 25.940 -23.280 1.00 49.09 174 ARG A CA 1
ATOM 1361 C C . ARG A 1 174 ? 12.070 27.190 -23.951 1.00 49.09 174 ARG A C 1
ATOM 1363 O O . ARG A 1 174 ? 13.161 27.123 -24.517 1.00 49.09 174 ARG A O 1
ATOM 1370 N N . LYS A 1 175 ? 11.323 28.297 -23.937 1.00 44.44 175 LYS A N 1
ATOM 1371 C CA . LYS A 1 175 ? 11.878 29.620 -24.235 1.00 44.44 175 LYS A CA 1
ATOM 1372 C C . LYS A 1 175 ? 12.962 29.871 -23.187 1.00 44.44 175 LYS A C 1
ATOM 1374 O O . LYS A 1 175 ? 12.645 30.008 -22.010 1.00 44.44 175 LYS A O 1
ATOM 1379 N N . TYR A 1 176 ? 14.224 29.842 -23.598 1.00 42.81 176 TYR A N 1
ATOM 1380 C CA . TYR A 1 176 ? 15.291 30.430 -22.800 1.00 42.81 176 TYR A CA 1
ATOM 1381 C C . TYR A 1 176 ? 15.106 31.948 -22.886 1.00 42.81 176 TYR A C 1
ATOM 1383 O O . TYR A 1 176 ? 14.944 32.441 -24.007 1.00 42.81 176 TYR A O 1
ATOM 1391 N N . PRO A 1 177 ? 15.065 32.685 -21.763 1.00 49.59 177 PRO A N 1
ATOM 1392 C CA . PRO A 1 177 ? 15.168 34.130 -21.836 1.00 49.59 177 PRO A CA 1
ATOM 1393 C C . PRO A 1 177 ? 16.511 34.485 -22.481 1.00 49.59 177 PRO A C 1
ATOM 1395 O O . PRO A 1 177 ? 17.502 33.767 -22.326 1.00 49.59 177 PRO A O 1
ATOM 1398 N N . GLU A 1 178 ? 16.477 35.547 -23.273 1.00 53.44 178 GLU A N 1
ATOM 1399 C CA . GLU A 1 178 ? 17.591 36.128 -24.008 1.00 53.44 178 GLU A CA 1
ATOM 1400 C C . GLU A 1 178 ? 18.837 36.190 -23.116 1.00 53.44 178 GLU A C 1
ATOM 1402 O O . GLU A 1 178 ? 18.845 36.839 -22.071 1.00 53.44 178 GLU A O 1
ATOM 1407 N N . GLN A 1 179 ? 19.857 35.407 -23.472 1.00 55.59 179 GLN A N 1
ATOM 1408 C CA . GLN A 1 179 ? 21.072 35.307 -22.679 1.00 55.59 179 GLN A CA 1
ATOM 1409 C C . GLN A 1 179 ? 21.824 36.632 -22.798 1.00 55.59 179 GLN A C 1
ATOM 1411 O O . GLN A 1 179 ? 22.470 36.891 -23.813 1.00 55.59 179 GLN A O 1
ATOM 1416 N N . GLN A 1 180 ? 21.784 37.453 -21.747 1.00 61.69 180 GLN A N 1
ATOM 1417 C CA . GLN A 1 180 ? 22.862 38.407 -21.505 1.00 61.69 180 GLN A CA 1
ATOM 1418 C C . GLN A 1 180 ? 24.182 37.631 -21.560 1.00 61.69 180 GLN A C 1
ATOM 1420 O O . GLN A 1 180 ? 24.272 36.506 -21.058 1.00 61.69 180 GLN A O 1
ATOM 1425 N N . SER A 1 181 ? 25.185 38.195 -22.236 1.00 74.94 181 SER A N 1
ATOM 1426 C CA . SER A 1 181 ? 26.457 37.509 -22.448 1.00 74.94 181 SER A CA 1
ATOM 1427 C C . SER A 1 181 ? 26.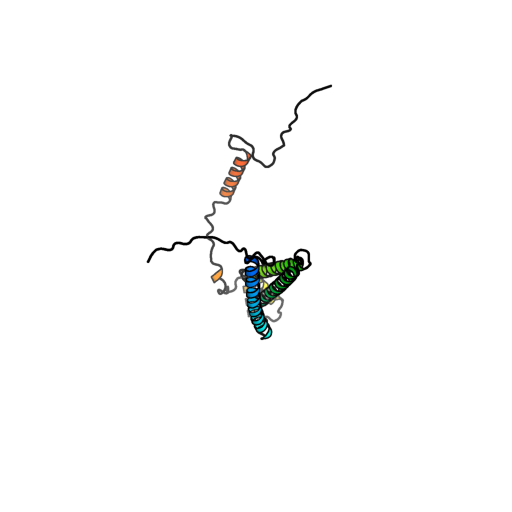998 36.985 -21.113 1.00 74.94 181 SER A C 1
ATOM 1429 O O . SER A 1 181 ? 26.929 37.666 -20.091 1.00 74.94 181 SER A O 1
ATOM 1431 N N . VAL A 1 182 ? 27.555 35.772 -21.100 1.00 74.94 182 VAL A N 1
ATOM 1432 C CA . VAL A 1 182 ? 28.095 35.165 -19.868 1.00 74.94 182 VAL A CA 1
ATOM 1433 C C . VAL A 1 182 ? 29.056 36.125 -19.155 1.00 74.94 182 VAL A C 1
ATOM 1435 O O . VAL A 1 182 ? 29.074 36.170 -17.930 1.00 74.94 182 VAL A O 1
ATOM 1438 N N . ARG A 1 183 ? 29.782 36.945 -19.930 1.00 72.88 183 ARG A N 1
ATOM 1439 C CA . ARG A 1 183 ? 30.701 37.990 -19.459 1.00 72.88 183 ARG A CA 1
ATOM 1440 C C . ARG A 1 183 ? 29.998 39.119 -18.704 1.00 72.88 183 ARG A C 1
ATOM 1442 O O . ARG A 1 183 ? 30.466 39.501 -17.642 1.00 72.88 183 ARG A O 1
ATOM 1449 N N . THR A 1 184 ? 28.875 39.624 -19.211 1.00 83.31 184 THR A N 1
ATOM 1450 C CA . THR A 1 184 ? 28.107 40.682 -18.533 1.00 83.31 184 THR A CA 1
ATOM 1451 C C . THR A 1 184 ? 27.477 40.162 -17.245 1.00 83.31 184 THR A C 1
ATOM 1453 O O . THR A 1 184 ? 27.593 40.809 -16.213 1.00 83.31 184 THR A O 1
ATOM 1456 N N . ALA A 1 185 ? 26.936 38.938 -17.257 1.00 82.12 185 ALA A N 1
ATOM 1457 C CA . ALA A 1 185 ? 26.381 38.319 -16.051 1.00 82.12 185 ALA A CA 1
ATOM 1458 C C . ALA A 1 185 ? 27.450 38.045 -14.973 1.00 82.12 185 ALA A C 1
ATOM 1460 O O . ALA A 1 185 ? 27.192 38.207 -13.781 1.00 82.12 185 ALA A O 1
ATOM 1461 N N . THR A 1 186 ? 28.668 37.653 -15.374 1.00 82.50 186 THR A N 1
ATOM 1462 C CA . THR A 1 186 ? 29.784 37.494 -14.421 1.00 82.50 186 THR A CA 1
ATOM 1463 C C . THR A 1 186 ? 30.274 38.833 -13.891 1.00 82.50 186 THR A C 1
ATOM 1465 O O . THR A 1 186 ? 30.566 38.930 -12.703 1.00 82.50 186 THR A O 1
ATOM 1468 N N . GLN A 1 187 ? 30.339 39.864 -14.734 1.00 88.38 187 GLN A N 1
ATOM 1469 C CA . GLN A 1 187 ? 30.751 41.199 -14.312 1.00 88.38 187 GLN A CA 1
ATOM 1470 C C . GLN A 1 187 ? 29.777 41.794 -13.286 1.00 88.38 187 GLN A C 1
ATOM 1472 O O . GLN A 1 187 ? 30.220 42.255 -12.239 1.00 88.38 187 GLN A O 1
ATOM 1477 N N . GLU A 1 188 ? 28.468 41.696 -13.527 1.00 88.81 188 GLU A N 1
ATOM 1478 C CA . GLU A 1 188 ? 27.442 42.160 -12.583 1.00 88.81 188 GLU A CA 1
ATOM 1479 C C . GLU A 1 188 ? 27.495 41.404 -11.248 1.00 88.81 188 GLU A C 1
ATOM 1481 O O . GLU A 1 188 ? 27.387 42.008 -10.181 1.00 88.81 188 GLU A O 1
ATOM 1486 N N . PHE A 1 189 ? 27.707 40.084 -11.287 1.00 89.19 189 PHE A N 1
ATOM 1487 C CA . PHE A 1 189 ? 27.851 39.276 -10.076 1.00 89.19 189 PHE A CA 1
ATOM 1488 C C . PHE A 1 189 ? 29.080 39.686 -9.253 1.00 89.19 189 PHE A C 1
ATOM 1490 O O . PHE A 1 189 ? 28.980 39.850 -8.036 1.00 89.19 189 PHE A O 1
ATOM 1497 N N . LEU A 1 190 ? 30.229 39.879 -9.909 1.00 89.75 190 LEU A N 1
ATOM 1498 C CA . LEU A 1 190 ? 31.464 40.307 -9.250 1.00 89.75 190 LEU A CA 1
ATOM 1499 C C . LEU A 1 190 ? 31.337 41.717 -8.667 1.00 89.75 190 LEU A C 1
ATOM 1501 O O . LEU A 1 190 ? 31.782 41.955 -7.547 1.00 89.75 190 LEU A O 1
ATOM 1505 N N . GLU A 1 191 ? 30.698 42.636 -9.387 1.00 86.88 191 GLU A N 1
ATOM 1506 C CA . GLU A 1 191 ? 30.471 44.004 -8.919 1.00 86.88 191 GLU A CA 1
ATOM 1507 C C . GLU A 1 191 ? 29.511 44.041 -7.721 1.00 86.88 191 GLU A C 1
ATOM 1509 O O . GLU A 1 191 ? 29.736 44.776 -6.758 1.00 86.88 191 GLU A O 1
ATOM 1514 N N . LYS A 1 192 ? 28.470 43.200 -7.734 1.00 87.12 192 LYS A N 1
ATOM 1515 C CA . LYS A 1 192 ? 27.559 43.042 -6.597 1.00 87.12 192 LYS A CA 1
ATOM 1516 C C . LYS A 1 192 ? 28.270 42.464 -5.370 1.00 87.12 192 LYS A C 1
ATOM 1518 O O . LYS A 1 192 ? 28.118 43.006 -4.280 1.00 87.12 192 LYS A O 1
ATOM 1523 N N . ALA A 1 193 ? 29.084 41.424 -5.548 1.00 80.75 193 ALA A N 1
ATOM 1524 C CA . ALA A 1 193 ? 29.876 40.844 -4.464 1.00 80.75 193 ALA A CA 1
ATOM 1525 C C . ALA A 1 193 ? 30.892 41.850 -3.897 1.00 80.75 193 ALA A C 1
ATOM 1527 O O . ALA A 1 193 ? 31.070 41.935 -2.684 1.00 80.75 193 ALA A O 1
ATOM 1528 N N . ALA A 1 194 ? 31.521 42.657 -4.757 1.00 81.88 194 ALA A N 1
ATOM 1529 C CA . ALA A 1 194 ? 32.426 43.715 -4.325 1.00 81.88 194 ALA A CA 1
ATOM 1530 C C . ALA A 1 194 ? 31.701 44.785 -3.493 1.00 81.88 194 ALA A C 1
ATOM 1532 O O . ALA A 1 194 ? 32.231 45.197 -2.464 1.00 81.88 194 ALA A O 1
ATOM 1533 N N . ARG A 1 195 ? 30.480 45.188 -3.879 1.00 78.12 195 ARG A N 1
ATOM 1534 C CA . ARG A 1 195 ? 29.650 46.110 -3.080 1.00 78.12 195 ARG A CA 1
ATOM 1535 C C . ARG A 1 195 ? 29.256 45.525 -1.723 1.00 78.12 195 ARG A C 1
ATOM 1537 O O . ARG A 1 195 ? 29.315 46.239 -0.729 1.00 78.12 195 ARG A O 1
ATOM 1544 N N . GLU A 1 196 ? 28.880 44.248 -1.668 1.00 74.50 196 GLU A N 1
ATOM 1545 C CA . GLU A 1 196 ? 28.518 43.579 -0.408 1.00 74.50 196 GLU A CA 1
ATOM 1546 C C . GLU A 1 196 ? 29.722 43.411 0.536 1.00 74.50 196 GLU A C 1
ATOM 1548 O O . GLU A 1 196 ? 29.563 43.518 1.750 1.00 74.50 196 GLU A O 1
ATOM 1553 N N . LEU A 1 197 ? 30.926 43.190 -0.005 1.00 69.31 197 LEU A N 1
ATOM 1554 C CA . LEU A 1 197 ? 32.152 43.036 0.787 1.00 69.31 197 LEU A CA 1
ATOM 1555 C C . LEU A 1 197 ? 32.760 44.364 1.244 1.00 69.31 197 LEU A C 1
ATOM 1557 O O . LEU A 1 197 ? 33.283 44.441 2.354 1.00 69.31 197 LEU A O 1
ATOM 1561 N N . LEU A 1 198 ? 32.750 45.384 0.383 1.00 67.31 198 LEU A N 1
ATOM 1562 C CA . LEU A 1 198 ? 33.417 46.660 0.657 1.00 67.31 198 LEU A CA 1
ATOM 1563 C C . LEU A 1 198 ? 32.490 47.693 1.300 1.00 67.31 198 LEU A C 1
ATOM 1565 O O . LEU A 1 198 ? 32.997 48.633 1.902 1.00 67.31 198 LEU A O 1
ATOM 1569 N N . GLY A 1 199 ? 31.170 47.491 1.223 1.00 60.19 199 GLY A N 1
ATOM 1570 C CA . GLY A 1 199 ? 30.157 48.399 1.753 1.00 60.19 199 GLY A CA 1
ATOM 1571 C C . GLY A 1 199 ? 30.140 49.747 1.024 1.00 60.19 199 GLY A C 1
ATOM 1572 O O . GLY A 1 199 ? 31.158 50.413 0.856 1.00 60.19 199 GLY A O 1
ATOM 1573 N N . GLU A 1 200 ? 28.967 50.219 0.608 1.00 57.69 200 GLU A N 1
ATOM 1574 C CA . GLU A 1 200 ? 28.816 51.656 0.365 1.00 57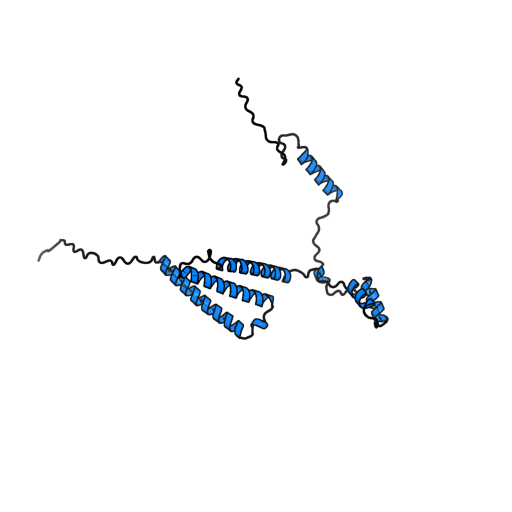.69 200 GLU A CA 1
ATOM 1575 C C . GLU A 1 200 ? 28.926 52.349 1.725 1.00 57.69 200 GLU A C 1
ATOM 1577 O O . GLU A 1 200 ? 28.229 51.969 2.662 1.00 57.69 200 GLU A O 1
ATOM 1582 N N . ASN A 1 201 ? 29.865 53.293 1.854 1.00 57.75 201 ASN A N 1
ATOM 1583 C CA . ASN A 1 201 ? 30.212 53.976 3.100 1.00 57.75 201 ASN A CA 1
ATOM 1584 C C . ASN A 1 201 ? 28.976 54.531 3.830 1.00 57.75 201 ASN A C 1
ATOM 1586 O O . ASN A 1 201 ? 28.592 55.679 3.608 1.00 57.75 201 ASN A O 1
ATOM 1590 N N . GLN A 1 202 ? 28.386 53.711 4.700 1.00 54.31 202 GLN A N 1
ATOM 1591 C CA . GLN A 1 202 ? 27.552 54.049 5.850 1.00 54.31 202 GLN A CA 1
ATOM 1592 C C . GLN A 1 202 ? 27.184 52.756 6.601 1.00 54.31 202 GLN A C 1
ATOM 1594 O O . GLN A 1 202 ? 26.279 52.018 6.232 1.00 54.31 202 GLN A O 1
ATOM 1599 N N . SER A 1 203 ? 27.907 52.528 7.702 1.00 52.31 203 SER A N 1
ATOM 1600 C CA . SER A 1 203 ? 27.556 51.675 8.849 1.00 52.31 203 SER A CA 1
ATOM 1601 C C . SER A 1 203 ? 27.290 50.173 8.625 1.00 52.31 203 SER A C 1
ATOM 1603 O O . SER A 1 203 ? 26.216 49.761 8.201 1.00 52.31 203 SER A O 1
ATOM 1605 N N . GLY A 1 204 ? 28.223 49.355 9.128 1.00 48.38 204 GLY A N 1
ATOM 1606 C CA . GLY A 1 204 ? 27.935 48.032 9.692 1.00 48.38 204 GLY A CA 1
ATOM 1607 C C . GLY A 1 204 ? 28.419 46.852 8.853 1.00 48.38 204 GLY A C 1
ATOM 1608 O O . GLY A 1 204 ? 27.743 46.414 7.928 1.00 48.38 204 GLY A O 1
ATOM 1609 N N . PHE A 1 205 ? 29.558 46.275 9.241 1.00 45.31 205 PHE A N 1
ATOM 1610 C CA . PHE A 1 205 ? 29.997 44.959 8.774 1.00 45.31 205 PHE A CA 1
ATOM 1611 C C . PHE A 1 205 ? 28.915 43.917 9.125 1.00 45.31 205 PHE A C 1
ATOM 1613 O O . PHE A 1 205 ? 28.681 43.630 10.299 1.00 45.31 205 PHE A O 1
ATOM 1620 N N . LYS A 1 206 ? 28.241 43.345 8.122 1.00 56.19 206 LYS A N 1
ATOM 1621 C CA . LYS A 1 206 ? 27.388 42.156 8.284 1.00 56.19 206 LYS A CA 1
ATOM 1622 C C . LYS A 1 206 ? 27.992 41.001 7.498 1.00 56.19 206 LYS A C 1
ATOM 1624 O O . LYS A 1 206 ? 27.692 40.798 6.328 1.00 56.19 206 LYS A O 1
ATOM 1629 N N . GLY A 1 207 ? 28.844 40.242 8.179 1.00 54.44 207 GLY A N 1
ATOM 1630 C CA . GLY A 1 207 ? 29.361 38.956 7.724 1.00 54.44 207 GLY A CA 1
ATOM 1631 C C . GLY A 1 207 ? 29.416 37.953 8.886 1.00 54.44 207 GLY A C 1
ATOM 1632 O O . GLY A 1 207 ? 29.374 38.374 10.041 1.00 54.44 207 GLY A O 1
ATOM 1633 N N . PRO A 1 208 ? 29.515 36.636 8.620 1.00 51.78 208 PRO A N 1
ATOM 1634 C CA . PRO A 1 208 ? 29.368 35.575 9.629 1.00 51.78 208 PRO A CA 1
ATOM 1635 C C . PRO A 1 208 ? 30.504 35.479 10.659 1.00 51.78 208 PRO A C 1
ATOM 1637 O O . PRO A 1 208 ? 30.480 34.601 11.514 1.00 51.78 208 PRO A O 1
ATOM 1640 N N . LEU A 1 209 ? 31.518 36.339 10.564 1.00 46.12 209 LEU A N 1
ATOM 1641 C CA . LEU A 1 209 ? 32.666 36.371 11.463 1.00 46.12 209 LEU A CA 1
ATOM 1642 C C . LEU A 1 209 ? 32.580 37.629 12.332 1.00 46.12 209 LEU A C 1
ATOM 1644 O O . LEU A 1 209 ? 33.340 38.576 12.150 1.00 46.12 209 LEU A O 1
ATOM 1648 N N . GLN A 1 210 ? 31.620 37.652 13.258 1.00 48.50 210 GLN A N 1
ATOM 1649 C CA . GLN A 1 210 ? 31.693 38.549 14.409 1.00 48.50 210 GLN A CA 1
ATOM 1650 C C . GLN A 1 210 ? 32.659 37.934 15.426 1.00 48.50 210 GLN A C 1
ATOM 1652 O O . GLN A 1 210 ? 32.428 36.832 15.922 1.00 48.50 210 GLN A O 1
ATOM 1657 N N . LEU A 1 211 ? 33.757 38.636 15.709 1.00 45.78 211 LEU A N 1
ATOM 1658 C CA . LEU A 1 211 ? 34.563 38.380 16.900 1.00 45.78 211 LEU A CA 1
ATOM 1659 C C . LEU A 1 211 ? 33.770 38.887 18.118 1.00 45.78 211 LEU A C 1
ATOM 1661 O O . LEU A 1 211 ? 33.245 39.999 18.038 1.00 45.78 211 LEU A O 1
ATOM 1665 N N . PRO A 1 212 ? 33.646 38.112 19.210 1.00 42.66 212 PRO A N 1
ATOM 1666 C CA . PRO A 1 212 ? 32.945 38.576 20.400 1.00 42.66 212 PRO A CA 1
ATOM 1667 C C . PRO A 1 212 ? 33.678 39.771 21.012 1.00 42.66 212 PRO A C 1
ATOM 1669 O O . PRO A 1 212 ? 34.894 39.721 21.206 1.00 42.66 212 PRO A O 1
ATOM 1672 N N . GLU A 1 213 ? 32.929 40.827 21.318 1.00 42.38 213 GLU A N 1
ATOM 1673 C CA . GLU A 1 213 ? 33.377 41.929 22.164 1.00 42.38 213 GLU A CA 1
ATOM 1674 C C . GLU A 1 213 ? 33.711 41.362 23.553 1.00 42.38 213 GLU A C 1
ATOM 1676 O O . GLU A 1 213 ? 32.908 40.662 24.170 1.00 42.38 213 GLU A O 1
ATOM 1681 N N . GLY A 1 214 ? 34.952 41.573 23.991 1.00 38.44 214 GLY A N 1
ATOM 1682 C CA . GLY A 1 214 ? 35.413 41.170 25.311 1.00 38.44 214 GLY A CA 1
ATOM 1683 C C . GLY A 1 214 ? 34.942 42.173 26.353 1.00 38.44 214 GLY A C 1
ATOM 1684 O O . GLY A 1 214 ? 35.541 43.237 26.481 1.00 38.44 214 GLY A O 1
ATOM 1685 N N . ASP A 1 215 ? 33.904 41.810 27.103 1.00 46.88 215 ASP A N 1
ATOM 1686 C CA . ASP A 1 215 ? 33.552 42.468 28.359 1.00 46.88 215 ASP A CA 1
ATOM 1687 C C . ASP A 1 215 ? 34.599 42.105 29.421 1.00 46.88 215 ASP A C 1
ATOM 1689 O O . ASP A 1 215 ? 34.704 40.958 29.863 1.00 46.88 215 ASP A O 1
ATOM 1693 N N . GLY A 1 216 ? 35.398 43.093 29.814 1.00 42.72 216 GLY A N 1
ATOM 1694 C CA . GLY A 1 216 ? 36.382 42.999 30.885 1.00 42.72 216 GLY A CA 1
ATOM 1695 C C . GLY A 1 216 ? 36.345 44.267 31.722 1.00 42.72 216 GLY A C 1
ATOM 1696 O O . GLY A 1 216 ? 37.108 45.193 31.478 1.00 42.72 216 GLY A O 1
ATOM 1697 N N . GLU A 1 217 ? 35.413 44.302 32.671 1.00 45.34 217 GLU A N 1
ATOM 1698 C CA . GLU A 1 217 ? 35.328 45.289 33.748 1.00 45.34 217 GLU A CA 1
ATOM 1699 C C . GLU A 1 217 ? 36.633 45.297 34.566 1.00 45.34 217 GLU A C 1
ATOM 1701 O O . GLU A 1 217 ? 37.009 44.293 35.179 1.00 45.34 217 GLU A O 1
ATOM 1706 N N . ASP A 1 218 ? 37.313 46.444 34.589 1.00 50.31 218 ASP A N 1
ATOM 1707 C CA . ASP A 1 218 ? 38.420 46.732 35.497 1.00 50.31 218 ASP A CA 1
ATOM 1708 C C . ASP A 1 218 ? 37.888 46.906 36.929 1.00 50.31 218 ASP A C 1
ATOM 1710 O O . ASP A 1 218 ? 37.243 47.906 37.252 1.00 50.31 218 ASP A O 1
ATOM 1714 N N . VAL A 1 219 ? 38.228 45.978 37.828 1.00 46.69 219 VAL A N 1
ATOM 1715 C CA . VAL A 1 219 ? 38.166 46.216 39.278 1.00 46.69 219 VAL A CA 1
ATOM 1716 C C . VAL A 1 219 ? 39.510 45.824 39.903 1.00 46.69 219 VAL A C 1
ATOM 1718 O O . VAL A 1 219 ? 39.890 44.653 39.846 1.00 46.69 219 VAL A O 1
ATOM 1721 N N . PRO A 1 220 ? 40.252 46.772 40.506 1.00 51.12 220 PRO A N 1
ATOM 1722 C CA . PRO A 1 220 ? 41.526 46.494 41.155 1.00 51.12 220 PRO A CA 1
ATOM 1723 C C . PRO A 1 220 ? 41.288 46.048 42.601 1.00 51.12 220 PRO A C 1
ATOM 1725 O O . PRO A 1 220 ? 40.339 46.519 43.222 1.00 51.12 220 PRO A O 1
ATOM 1728 N N . MET A 1 221 ? 42.171 45.214 43.166 1.00 37.53 221 MET A N 1
ATOM 1729 C CA . MET A 1 221 ? 42.635 45.344 44.559 1.00 37.53 221 MET A CA 1
ATOM 1730 C C . MET A 1 221 ? 43.642 44.255 44.962 1.00 37.53 221 MET A C 1
ATOM 1732 O O . MET A 1 221 ? 43.320 43.072 44.926 1.00 37.53 221 MET A O 1
ATOM 1736 N N . SER A 1 222 ? 44.774 44.762 45.480 1.00 40.19 222 SER A N 1
ATOM 1737 C CA . SER A 1 222 ? 45.760 44.173 46.415 1.00 40.19 222 SER A CA 1
ATOM 1738 C C . SER A 1 222 ? 46.672 43.050 45.925 1.00 40.19 222 SER A C 1
ATOM 1740 O O . SER A 1 222 ? 46.220 41.893 45.818 1.00 40.19 222 SER A O 1
#

=== Feature glossary ===
The record interleaves many kinds of information about one protein. Here is each kind framed as the question it answers.

Q: Are the domains correctly placed relative to each other?
A: Predicted aligned error is AlphaFold's pairwise confidence. Unlike pLDDT (per-residue), PAE is per-residue-pair and captures whether two parts of the structure are correctly placed relative to each other. Units are ångströms of expected positional error.

Q: Which residues are in helices, strands, or loops?
A: Eight-state secondary structure (DSSP): H is the canonical α-helix, G the tighter 3₁₀-helix, I the wider π-helix; E/B are β-structure, T and S are turns and bends, and '-' is everything else. DSSP derives these from the pattern of main-chain N–H···O=C hydrogen bonds, not from the sequence.

Q: What if only a Cα trace is available?
A: P-SEA three-state annotation labels each residue as helix, strand, or coil based purely on the geometry of the Cα trace. It serves as a fallback when the full backbone (and thus DSSP) is unavailable.

Q: What are the backbone torsion angles?
A: φ (phi) and ψ (psi) are the two rotatable backbone dihedrals per residue: φ is the C(i-1)–N–Cα–C torsion, ψ is the N–Cα–C–N(i+1) torsion, both in degrees on (−180°, 180°]. α-helical residues cluster near (−60°, −45°); β-strand residues near (−120°, +130°). A Ramachandran plot is simply a scatter of (φ, ψ) for every residue.

Q: What known structures does this most resemble?
A: Structural nearest neighbors (via Foldseek easy-search vs the PDB). Reported per hit: target PDB id, E-value, and alignment TM-score. A TM-score above ~0.5 is the conventional threshold for 'same fold'.

Q: What family and function is it annotated with?
A: Database cross-references. InterPro integrates a dozen domain/family signature databases into unified entries with residue-range hits. GO terms attach function/process/location labels with evidence codes. CATH codes position the fold in a four-level structural taxonomy. Organism is the NCBI-taxonomy species name.

Q: Which residues are buried vs exposed?
A: Solvent accessibility: the surface area of each residue that a 1.4 Å water probe can touch, in Å². When only backbone atoms are present the absolute values are lower than full-atom SASA (side chains contribute most of the area) and are flagged as backbone-only.

Q: What do the diagnostic plots show?
A: Three diagnostic plots accompany the record. The Cα contact map visualizes the tertiary structure as a 2D adjacency matrix (8 Å cutoff, sequence-local contacts suppressed). The Ramachandran plot shows the distribution of backbone (φ, ψ) torsions, with points in the α and β basins reflecting secondary structure content. The PAE plot shows AlphaFold's inter-residue confidence as a color matrix.

Q: What is the amino-acid chain?
A: The amino-acid sequence is the protein's primary structure: the linear order of residues from the N-terminus to the C-terminus, written in one-letter code. Everything else here — the 3D coordinates, the secondary structure, the domain annotations — is ultimately a consequence of this string.

Q: What do the rendered images show?
A: The six renders are orthographic views along the three Cartesian axes in both directions. Representation (cartoon, sticks, or surface) and color scheme (sequence-rainbow or by-chain) vary across proteins so the training set covers all the common visualization conventions.

Q: Where is each backbone atom in 3D?
A: The mmCIF table is the protein's shape written out atom by atom. For each backbone N, Cα, C, and carbonyl O, it records an (x, y, z) coordinate triple in Å plus the residue type, chain letter, and residue number.

Q: How mobile is each atom in the crystal?
A: For experimental (PDB) structures, the B-factor (temperature factor) quantifies the positional spread of each atom in the crystal — a combination of thermal vibration and static disorder — in units of Å². High B-factors mark flexible loops or poorly resolved regions; low B-factors mark the rigid, well-ordered core.

Q: How big and how compact is the whole molecule?
A: Three whole-structure scalars: the radius of gyration (RMS distance of Cα from centroid, in Å), the count of Cα–Cα contacts (pairs closer than 8 Å and separated by more than four residues in sequence — i.e. tertiary, not local, contacts), and the bounding-box dimensions. Together they distinguish compact globular folds from extended fibres or disordered chains.

Q: What does the local fold look like, residue by residue?
A: A 3Di character summarizes, for each residue, the relative orientation of the Cα frame of its nearest spatial neighbor. Because it encodes fold topology rather than chemistry, 3Di alignments detect remote structural similarity that sequence alignment misses.

Q: How confident is the AlphaFold model at each residue?
A: For AlphaFold models, the B-factor field carries pLDDT — the model's own estimate of local accuracy on a 0–100 scale. Regions with pLDDT<50 should be treated as essentially unmodeled; they often correspond to intrinsically disordered segments.